Protein AF-A0A843EFY7-F1 (afdb_monomer)

Sequence (222 aa):
MKLPSILALIAILFLSLSAVSASENIDLVTNATDSAIDDTIAIPDSSNDLSSSFDDSNQEITDNDLITDSDSDDEIASSKESDKIGSTYEEPDILSAEPIIIDSSSYSQYFDSNGKIKSGTLKDGDTIKIKSISDKIFTIDKRLNIISDDGATLSNCLIRLVKGSSGSVLENLKIVNTNEKINNDYLSGISIIDSSENTIRNSIINVSVHKCFAIMMSNASY

Secondary structure (DSSP, 8-state):
----SHHHHHHHHTS---------------------------------------------------------------------------------PPPEEE-TTTHHHHB-TTSBBPTTT--TT-EEEEPSEES-EEEE-S--EEEEPTT--EET-EEEE-TT-TT-EEES-EEEE-SSEETTEE--SEEEES--S-EEES-EEEE-STT--SEEEES---

Solvent-accessible surface area (backbone atoms only — not comparable to full-atom values): 14153 Å² total; per-residue (Å²): 139,91,81,87,62,66,69,63,56,59,59,59,72,70,73,73,84,81,80,89,82,87,77,82,86,80,82,78,85,80,82,82,81,90,74,84,90,81,77,84,83,81,76,85,85,75,89,75,91,82,90,84,80,90,85,90,77,92,76,85,88,78,86,86,85,79,85,80,88,80,90,76,91,80,83,92,76,87,87,83,89,87,84,92,84,77,82,80,74,70,71,77,80,76,77,72,71,79,60,47,70,34,34,77,84,46,38,71,73,40,26,48,98,85,13,38,64,38,89,90,62,75,58,71,72,40,41,38,30,35,41,55,36,64,73,46,49,45,40,36,56,41,22,34,35,41,34,39,38,90,91,30,44,32,33,43,29,28,40,33,36,25,58,56,15,44,59,17,37,39,34,52,38,36,33,44,19,76,48,57,56,57,98,90,41,71,29,23,36,32,34,32,32,54,24,30,53,61,46,77,42,78,58,49,60,46,53,75,37,84,97,41,37,45,68,42,75,42,78,48,47,119

pLDDT: mean 73.78, std 25.48, range [32.53, 98.81]

Structure (mmCIF, N/CA/C/O backbone):
data_AF-A0A843EFY7-F1
#
_entry.id   AF-A0A843EFY7-F1
#
loop_
_atom_site.group_PDB
_atom_site.id
_atom_site.type_symbol
_atom_site.label_atom_id
_atom_site.label_alt_id
_atom_site.label_comp_id
_atom_site.label_asym_id
_atom_site.label_entity_id
_atom_site.label_seq_id
_atom_site.pdbx_PDB_ins_code
_atom_site.Cartn_x
_atom_site.Cartn_y
_atom_site.Cartn_z
_atom_site.occupancy
_atom_site.B_iso_or_equiv
_atom_site.auth_seq_id
_atom_site.auth_comp_id
_atom_site.auth_asym_id
_atom_site.auth_atom_id
_atom_site.pdbx_PDB_model_num
ATOM 1 N N . MET A 1 1 ? 53.788 -18.083 26.989 1.00 48.78 1 MET A N 1
ATOM 2 C CA . MET A 1 1 ? 53.399 -17.380 25.749 1.00 48.78 1 MET A CA 1
ATOM 3 C C . MET A 1 1 ? 52.521 -18.336 24.946 1.00 48.78 1 MET A C 1
ATOM 5 O O . MET A 1 1 ? 53.035 -19.312 24.423 1.00 48.78 1 MET A O 1
ATOM 9 N N . LYS A 1 2 ? 51.190 -18.177 25.001 1.00 50.22 2 LYS A N 1
ATOM 10 C CA . LYS A 1 2 ? 50.218 -19.078 24.357 1.00 50.22 2 LYS A CA 1
ATOM 11 C C . LYS A 1 2 ? 49.654 -18.387 23.117 1.00 50.22 2 LYS A C 1
ATOM 13 O O . LYS A 1 2 ? 48.840 -17.484 23.254 1.00 50.22 2 LYS A O 1
ATOM 18 N N . LEU A 1 3 ? 50.081 -18.820 21.938 1.00 52.88 3 LEU A N 1
ATOM 19 C CA . LEU A 1 3 ? 49.375 -18.580 20.681 1.00 52.88 3 LEU A CA 1
ATOM 20 C C . LEU A 1 3 ? 49.616 -19.811 19.795 1.00 52.88 3 LEU A C 1
ATOM 22 O O . LEU A 1 3 ? 50.720 -19.988 19.288 1.00 52.88 3 LEU A O 1
ATOM 26 N N . PRO A 1 4 ? 48.642 -20.735 19.743 1.00 54.78 4 PRO A N 1
ATOM 27 C CA . PRO A 1 4 ? 47.994 -20.983 18.458 1.00 54.78 4 PRO A CA 1
ATOM 28 C C . PRO A 1 4 ? 46.524 -21.387 18.665 1.00 54.78 4 PRO A C 1
ATOM 30 O O . PRO A 1 4 ? 46.213 -22.552 18.876 1.00 54.78 4 PRO A O 1
ATOM 33 N N . SER A 1 5 ? 45.604 -20.424 18.636 1.00 62.25 5 SER A N 1
ATOM 34 C CA . SER A 1 5 ? 44.154 -20.715 18.627 1.00 62.25 5 SER A CA 1
ATOM 35 C C . SER A 1 5 ? 43.457 -20.086 17.415 1.00 62.25 5 SER A C 1
ATOM 37 O O . SER A 1 5 ? 42.533 -20.653 16.846 1.00 62.25 5 SER A O 1
ATOM 39 N N . ILE A 1 6 ? 43.983 -18.962 16.918 1.00 59.91 6 ILE A N 1
ATOM 40 C CA . ILE A 1 6 ? 43.388 -18.231 15.791 1.00 59.91 6 ILE A CA 1
ATOM 41 C C . ILE A 1 6 ? 43.659 -18.921 14.441 1.00 59.91 6 ILE A C 1
ATOM 43 O O . ILE A 1 6 ? 42.775 -18.958 13.592 1.00 59.91 6 ILE A O 1
ATOM 47 N N . LEU A 1 7 ? 44.831 -19.544 14.251 1.00 56.81 7 LEU A N 1
ATOM 48 C CA . LEU A 1 7 ? 45.148 -20.241 12.993 1.00 56.81 7 LEU A CA 1
ATOM 49 C C . LEU A 1 7 ? 44.306 -21.514 12.786 1.00 56.81 7 LEU A C 1
ATOM 51 O O . LEU A 1 7 ? 43.941 -21.832 11.658 1.00 56.81 7 LEU A O 1
ATOM 55 N N . ALA A 1 8 ? 43.957 -22.213 13.871 1.00 60.31 8 ALA A N 1
ATOM 56 C CA . ALA A 1 8 ? 43.111 -23.406 13.815 1.00 60.31 8 ALA A CA 1
ATOM 57 C C . ALA A 1 8 ? 41.651 -23.064 13.466 1.00 60.31 8 ALA A C 1
ATOM 59 O O . ALA A 1 8 ? 40.989 -23.832 12.773 1.00 60.31 8 ALA A O 1
ATOM 60 N N . LEU A 1 9 ? 41.166 -21.888 13.884 1.00 56.41 9 LEU A N 1
ATOM 61 C CA . LEU A 1 9 ? 39.806 -21.436 13.586 1.00 56.41 9 LEU A CA 1
ATOM 62 C C . LEU A 1 9 ? 39.637 -21.034 12.109 1.00 56.41 9 LEU A C 1
ATOM 64 O O . LEU A 1 9 ? 38.598 -21.304 11.514 1.00 56.41 9 LEU A O 1
ATOM 68 N N . ILE A 1 10 ? 40.675 -20.456 11.493 1.00 61.16 10 ILE A N 1
ATOM 69 C CA . ILE A 1 10 ? 40.660 -20.084 10.067 1.00 61.16 10 ILE A CA 1
ATOM 70 C C . ILE A 1 10 ? 40.719 -21.329 9.166 1.00 61.16 10 ILE A C 1
ATOM 72 O O . ILE A 1 10 ? 40.064 -21.358 8.128 1.00 61.16 10 ILE A O 1
ATOM 76 N N . ALA A 1 11 ? 41.421 -22.391 9.575 1.00 58.22 11 ALA A N 1
ATOM 77 C CA . ALA A 1 11 ? 41.492 -23.636 8.805 1.00 58.22 11 ALA A CA 1
ATOM 78 C C . ALA A 1 11 ? 40.153 -24.404 8.745 1.00 58.22 11 ALA A C 1
ATOM 80 O O . ALA A 1 11 ? 39.881 -25.082 7.758 1.00 58.22 11 ALA A O 1
ATOM 81 N N . ILE A 1 12 ? 39.290 -24.272 9.762 1.00 60.47 12 ILE A N 1
ATOM 82 C CA . ILE A 1 12 ? 37.969 -24.928 9.797 1.00 60.47 12 ILE A CA 1
ATOM 83 C C . ILE A 1 12 ? 36.952 -24.202 8.898 1.00 60.47 12 ILE A C 1
ATOM 85 O O . ILE A 1 12 ? 36.059 -24.843 8.348 1.00 60.47 12 ILE A O 1
ATOM 89 N N . LEU A 1 13 ? 37.111 -22.891 8.676 1.00 54.06 13 LEU A N 1
ATOM 90 C CA . LEU A 1 13 ? 36.183 -22.109 7.849 1.00 54.06 13 LEU A CA 1
ATOM 91 C C . LEU A 1 13 ? 36.262 -22.447 6.345 1.00 54.06 13 LEU A C 1
ATOM 93 O O . LEU A 1 13 ? 35.311 -22.185 5.617 1.00 54.06 13 LEU A O 1
ATOM 97 N N . PHE A 1 14 ? 37.367 -23.044 5.880 1.00 55.03 14 PHE A N 1
ATOM 98 C CA . PHE A 1 14 ? 37.567 -23.413 4.469 1.00 55.03 14 PHE A CA 1
ATOM 99 C C . PHE A 1 14 ? 37.219 -24.874 4.134 1.00 55.03 14 PHE A C 1
ATOM 101 O O . PHE A 1 14 ? 37.263 -25.250 2.966 1.00 55.03 14 PHE A O 1
ATOM 108 N N . LEU A 1 15 ? 36.845 -25.700 5.119 1.00 56.69 15 LEU A N 1
ATOM 109 C CA . LEU A 1 15 ? 36.528 -27.123 4.909 1.00 56.69 15 LEU A CA 1
ATOM 110 C C . LEU A 1 15 ? 35.024 -27.416 4.730 1.00 56.69 15 LEU A C 1
ATOM 112 O O . LEU A 1 15 ? 34.659 -28.575 4.555 1.00 56.69 15 LEU A O 1
ATOM 116 N N . SER A 1 16 ? 34.146 -26.405 4.744 1.00 54.03 16 SER A N 1
ATOM 117 C CA . SER A 1 16 ? 32.686 -26.587 4.619 1.00 54.03 16 SER A CA 1
ATOM 118 C C . SER A 1 16 ? 32.085 -26.216 3.256 1.00 54.03 16 SER A C 1
ATOM 120 O O . SER A 1 16 ? 30.866 -26.271 3.101 1.00 54.03 16 SER A O 1
ATOM 122 N N . LEU A 1 17 ? 32.889 -25.890 2.238 1.00 59.47 17 LEU A N 1
ATOM 123 C CA . LEU A 1 17 ? 32.377 -25.708 0.874 1.00 59.47 17 LEU A CA 1
ATOM 124 C C . LEU A 1 17 ? 32.568 -26.981 0.047 1.00 59.47 17 LEU A C 1
ATOM 126 O O . LEU A 1 17 ? 33.558 -27.122 -0.665 1.00 59.47 17 LEU A O 1
ATOM 130 N N . SER A 1 18 ? 31.606 -27.904 0.120 1.00 50.78 18 SER A N 1
ATOM 131 C CA . SER A 1 18 ? 31.373 -28.926 -0.915 1.00 50.78 18 SER A CA 1
ATOM 132 C C . SER A 1 18 ? 29.967 -29.531 -0.806 1.00 50.78 18 SER A C 1
ATOM 134 O O . SER A 1 18 ? 29.737 -30.397 0.031 1.00 50.78 18 SER A O 1
ATOM 136 N N . ALA A 1 19 ? 29.055 -29.093 -1.679 1.00 52.03 19 ALA A N 1
ATOM 137 C CA . ALA A 1 19 ? 27.995 -29.889 -2.325 1.00 52.03 19 ALA A CA 1
ATOM 138 C C . ALA A 1 19 ? 27.294 -28.960 -3.341 1.00 52.03 19 ALA A C 1
ATOM 140 O O . ALA A 1 19 ? 26.640 -27.999 -2.956 1.00 52.03 19 ALA A O 1
ATOM 141 N N . VAL A 1 20 ? 27.674 -29.001 -4.622 1.00 51.34 20 VAL A N 1
ATOM 142 C CA . VAL A 1 20 ? 27.029 -29.798 -5.687 1.00 51.34 20 VAL A CA 1
ATOM 143 C C . VAL A 1 20 ? 25.531 -29.500 -5.811 1.00 51.34 20 VAL A C 1
ATOM 145 O O . VAL A 1 20 ? 24.716 -30.053 -5.080 1.00 51.34 20 VAL A O 1
ATOM 148 N N . SER A 1 21 ? 25.173 -28.714 -6.825 1.00 58.38 21 SER A N 1
ATOM 149 C CA . SER A 1 21 ? 23.944 -28.939 -7.584 1.00 58.38 21 SER A CA 1
ATOM 150 C C . SER A 1 21 ? 24.325 -29.182 -9.045 1.00 58.38 21 SER A C 1
ATOM 152 O O . SER A 1 21 ? 24.669 -28.272 -9.794 1.00 58.38 21 SER A O 1
ATOM 154 N N . ALA A 1 22 ? 24.310 -30.454 -9.441 1.00 46.94 22 ALA A N 1
ATOM 155 C CA . ALA A 1 22 ? 24.098 -30.812 -10.831 1.00 46.94 22 ALA A CA 1
ATOM 156 C C . ALA A 1 22 ? 22.588 -30.703 -11.076 1.00 46.94 22 ALA A C 1
ATOM 158 O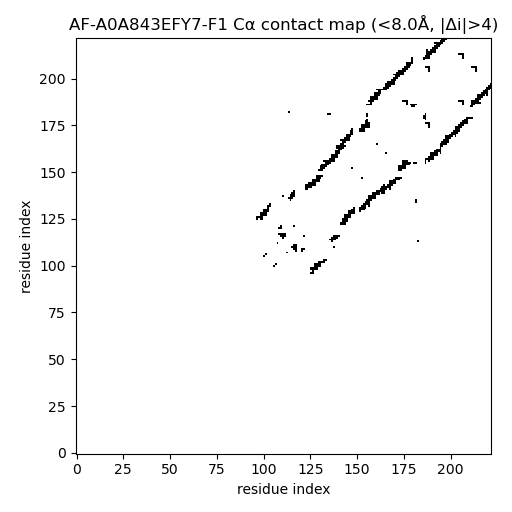 O . ALA A 1 22 ? 21.806 -31.357 -10.390 1.00 46.94 22 ALA A O 1
ATOM 159 N N . SER A 1 23 ? 22.179 -29.858 -12.015 1.00 53.66 23 SER A N 1
ATOM 160 C CA . SER A 1 23 ? 20.871 -29.965 -12.656 1.00 53.66 23 SER A CA 1
ATOM 161 C C . SER A 1 23 ? 21.154 -30.198 -14.126 1.00 53.66 23 SER A C 1
ATOM 163 O O . SER A 1 23 ? 21.743 -29.349 -14.792 1.00 53.66 23 SER A O 1
ATOM 165 N N . GLU A 1 24 ? 20.818 -31.400 -14.570 1.00 51.72 24 GLU A N 1
ATOM 166 C CA . GLU A 1 24 ? 21.094 -31.943 -15.889 1.00 51.72 24 GLU A CA 1
ATOM 167 C C . GLU A 1 24 ? 20.460 -31.090 -16.995 1.00 51.72 24 GLU A C 1
ATOM 169 O O . GLU A 1 24 ? 19.342 -30.587 -16.872 1.00 51.72 24 GLU A O 1
ATOM 174 N N . ASN A 1 25 ? 21.209 -30.933 -18.085 1.00 51.50 25 ASN A N 1
ATOM 175 C CA . ASN A 1 25 ? 20.743 -30.362 -19.337 1.00 51.50 25 ASN A CA 1
ATOM 176 C C . ASN A 1 25 ? 19.812 -31.385 -20.006 1.00 51.50 25 ASN A C 1
ATOM 178 O O . ASN A 1 25 ? 20.288 -32.366 -20.576 1.00 51.50 25 ASN A O 1
ATOM 182 N N . ILE A 1 26 ? 18.496 -31.198 -19.901 1.00 53.38 26 ILE A N 1
ATOM 183 C CA . ILE A 1 26 ? 17.532 -32.006 -20.654 1.00 53.38 26 ILE A CA 1
ATOM 184 C C . ILE A 1 26 ? 17.370 -31.359 -22.031 1.00 53.38 26 ILE A C 1
ATOM 186 O O . ILE A 1 26 ? 16.499 -30.518 -22.247 1.00 53.38 26 ILE A O 1
ATOM 190 N N . ASP A 1 27 ? 18.219 -31.777 -22.969 1.00 50.50 27 ASP A N 1
ATOM 191 C CA . ASP A 1 27 ? 17.928 -31.684 -24.398 1.00 50.50 27 ASP A CA 1
ATOM 192 C C . ASP A 1 27 ? 16.794 -32.669 -24.715 1.00 50.50 27 ASP A C 1
ATOM 194 O O . ASP A 1 27 ? 17.025 -33.834 -25.045 1.00 50.50 27 ASP A O 1
ATOM 198 N N . LEU A 1 28 ? 15.541 -32.220 -24.596 1.00 47.44 28 LEU A N 1
ATOM 199 C CA . LEU A 1 28 ? 14.407 -32.978 -25.115 1.00 47.44 28 LEU A CA 1
ATOM 200 C C . LEU A 1 28 ? 14.215 -32.650 -26.597 1.00 47.44 28 LEU A C 1
ATOM 202 O O . LEU A 1 28 ? 13.402 -31.812 -26.984 1.00 47.44 28 LEU A O 1
ATOM 206 N N . VAL A 1 29 ? 14.963 -33.368 -27.432 1.00 47.69 29 VAL A N 1
ATOM 207 C CA . VAL A 1 29 ? 14.625 -33.566 -28.842 1.00 47.69 29 VAL A CA 1
ATOM 208 C C . VAL A 1 29 ? 13.279 -34.292 -28.899 1.00 47.69 29 VAL A C 1
ATOM 210 O O . VAL A 1 29 ? 13.191 -35.479 -28.594 1.00 47.69 29 VAL A O 1
ATOM 213 N N . THR A 1 30 ? 12.224 -33.594 -29.313 1.00 42.44 30 THR A N 1
ATOM 214 C CA . THR A 1 30 ? 10.990 -34.221 -29.804 1.00 42.44 30 THR A CA 1
ATOM 215 C C . THR A 1 30 ? 10.799 -33.811 -31.255 1.00 42.44 30 THR A C 1
ATOM 217 O O . THR A 1 30 ? 10.273 -32.750 -31.572 1.00 42.44 30 THR A O 1
ATOM 220 N N . ASN A 1 31 ? 11.295 -34.663 -32.151 1.00 41.50 31 ASN A N 1
ATOM 221 C CA . ASN A 1 31 ? 10.947 -34.611 -33.561 1.00 41.50 31 ASN A CA 1
ATOM 222 C C . ASN A 1 31 ? 9.643 -35.384 -33.792 1.00 41.50 31 ASN A C 1
ATOM 224 O O . ASN A 1 31 ? 9.538 -36.544 -33.404 1.00 41.50 31 ASN A O 1
ATOM 228 N N . ALA A 1 32 ? 8.753 -34.720 -34.532 1.00 39.78 32 ALA A N 1
ATOM 229 C CA . ALA A 1 32 ? 7.659 -35.241 -35.348 1.00 39.78 32 ALA A CA 1
ATOM 230 C C . ALA A 1 32 ? 6.431 -35.836 -34.632 1.00 39.78 32 ALA A C 1
ATOM 232 O O . ALA A 1 32 ? 6.448 -36.976 -34.189 1.00 39.78 32 ALA A O 1
ATOM 233 N N . THR A 1 33 ? 5.309 -35.113 -34.717 1.00 43.19 33 THR A N 1
ATOM 234 C CA . THR A 1 33 ? 4.258 -35.463 -35.691 1.00 43.19 33 THR A CA 1
ATOM 235 C C . THR A 1 33 ? 3.545 -34.202 -36.169 1.00 43.19 33 THR A C 1
ATOM 237 O O . THR A 1 33 ? 2.897 -33.497 -35.401 1.00 43.19 33 THR A O 1
ATOM 240 N N . ASP A 1 34 ? 3.728 -33.960 -37.460 1.00 41.38 34 ASP A N 1
ATOM 241 C CA . ASP A 1 34 ? 2.903 -33.186 -38.375 1.00 41.38 34 ASP A CA 1
ATOM 242 C C . ASP A 1 34 ? 1.401 -33.408 -38.120 1.00 41.38 34 ASP A C 1
ATOM 244 O O . ASP A 1 34 ? 0.919 -34.540 -38.159 1.00 41.38 34 ASP A O 1
ATOM 248 N N . SER A 1 35 ? 0.670 -32.331 -37.839 1.00 45.44 35 SER A N 1
ATOM 249 C CA . SER A 1 35 ? -0.784 -32.316 -37.964 1.00 45.44 35 SER A CA 1
ATOM 250 C C . SER A 1 35 ? -1.141 -31.073 -38.758 1.00 45.44 35 SER A C 1
ATOM 252 O O . SER A 1 35 ? -1.179 -29.960 -38.230 1.00 45.44 35 SER A O 1
ATOM 254 N N . ALA A 1 36 ? -1.344 -31.299 -40.051 1.00 41.72 36 ALA A N 1
ATOM 255 C CA . ALA A 1 36 ? -1.904 -30.358 -40.995 1.00 41.72 36 ALA A CA 1
ATOM 256 C C . ALA A 1 36 ? -3.123 -29.642 -40.392 1.00 41.72 36 ALA A C 1
ATOM 258 O O . ALA A 1 36 ? -4.087 -30.278 -39.967 1.00 41.72 36 ALA A O 1
ATOM 259 N N . ILE A 1 37 ? -3.067 -28.311 -40.365 1.00 46.75 37 ILE A N 1
ATOM 260 C CA . ILE A 1 37 ? -4.256 -27.469 -40.265 1.00 46.75 37 ILE A CA 1
ATOM 261 C C . ILE A 1 37 ? -4.707 -27.261 -41.709 1.00 46.75 37 ILE A C 1
ATOM 263 O O . ILE A 1 37 ? -4.242 -26.350 -42.390 1.00 46.75 37 ILE A O 1
ATOM 267 N N . ASP A 1 38 ? -5.552 -28.171 -42.178 1.00 45.94 38 ASP A N 1
ATOM 268 C CA . ASP A 1 38 ? -6.399 -27.970 -43.345 1.00 45.94 38 ASP A CA 1
ATOM 269 C C . ASP A 1 38 ? -7.834 -27.891 -42.833 1.00 45.94 38 ASP A C 1
ATOM 271 O O . ASP A 1 38 ? -8.405 -28.889 -42.410 1.00 45.94 38 ASP A O 1
ATOM 275 N N . ASP A 1 39 ? -8.356 -26.672 -42.776 1.00 43.44 39 ASP A N 1
ATOM 276 C CA . ASP A 1 39 ? -9.764 -26.429 -43.052 1.00 43.44 39 ASP A CA 1
ATOM 277 C C . ASP A 1 39 ? -9.893 -24.975 -43.500 1.00 43.44 39 ASP A C 1
ATOM 279 O O . ASP A 1 39 ? -9.911 -24.007 -42.734 1.00 43.44 39 ASP A O 1
ATOM 283 N N . THR A 1 40 ? -9.904 -24.843 -44.819 1.00 42.25 40 THR A N 1
ATOM 284 C CA . THR A 1 40 ? -10.294 -23.661 -45.570 1.00 42.25 40 THR A CA 1
ATOM 285 C C . THR A 1 40 ? -11.576 -23.044 -45.006 1.00 42.25 40 THR A C 1
ATOM 287 O O . THR A 1 40 ? -12.656 -23.630 -45.093 1.00 42.25 40 THR A O 1
ATOM 290 N N . ILE A 1 41 ? -11.477 -21.820 -44.483 1.00 46.47 41 ILE A N 1
ATOM 291 C CA . ILE A 1 41 ? -12.635 -20.967 -44.198 1.00 46.47 41 ILE A CA 1
ATOM 292 C C . ILE A 1 41 ? -13.249 -20.576 -45.547 1.00 46.47 41 ILE A C 1
ATOM 294 O O . ILE A 1 41 ? -12.761 -19.679 -46.235 1.00 46.47 41 ILE A O 1
ATOM 298 N N . ALA A 1 42 ? -14.309 -21.273 -45.945 1.00 43.78 42 ALA A N 1
ATOM 299 C CA . ALA A 1 42 ? -15.134 -20.880 -47.076 1.00 43.78 42 ALA A CA 1
ATOM 300 C C . ALA A 1 42 ? -15.937 -19.624 -46.697 1.00 43.78 42 ALA A C 1
ATOM 302 O O . ALA A 1 42 ? -16.869 -19.692 -45.898 1.00 43.78 42 ALA A O 1
ATOM 303 N N . ILE A 1 43 ? -15.570 -18.474 -47.265 1.00 53.09 43 ILE A N 1
ATOM 304 C CA . ILE A 1 43 ? -16.399 -17.263 -47.265 1.00 53.09 43 ILE A CA 1
ATOM 305 C C . ILE A 1 43 ? -17.280 -17.332 -48.520 1.00 53.09 43 ILE A C 1
ATOM 307 O O . ILE A 1 43 ? -16.736 -17.230 -49.621 1.00 53.09 43 ILE A O 1
ATOM 311 N N . PRO A 1 44 ? -18.608 -17.522 -48.420 1.00 55.47 44 PRO A N 1
ATOM 312 C CA . PRO A 1 44 ? -19.469 -17.369 -49.581 1.00 55.47 44 PRO A CA 1
ATOM 313 C C . PRO A 1 44 ? -19.654 -15.879 -49.887 1.00 55.47 44 PRO A C 1
ATOM 315 O O . PRO A 1 44 ? -20.251 -15.131 -49.114 1.00 55.47 44 PRO A O 1
ATOM 318 N N . ASP A 1 45 ? -19.118 -15.472 -51.034 1.00 43.09 45 ASP A N 1
ATOM 319 C CA . ASP A 1 45 ? -19.428 -14.222 -51.718 1.00 43.09 45 ASP A CA 1
ATOM 320 C C . ASP A 1 45 ? -20.857 -14.310 -52.282 1.00 43.09 45 ASP A C 1
ATOM 322 O O . ASP A 1 45 ? -21.159 -15.164 -53.119 1.00 43.09 45 ASP A O 1
ATOM 326 N N . SER A 1 46 ? -21.757 -13.455 -51.799 1.00 46.28 46 SER A N 1
ATOM 327 C CA . SER A 1 46 ? -23.011 -13.167 -52.494 1.00 46.28 46 SER A CA 1
ATOM 328 C C . SER A 1 46 ? -23.282 -11.671 -52.446 1.00 46.28 46 SER A C 1
ATOM 330 O O . SER A 1 46 ? -24.023 -11.160 -51.604 1.00 46.28 46 SER A O 1
ATOM 332 N N . SER A 1 47 ? -22.666 -10.971 -53.389 1.00 48.59 47 SER A N 1
ATOM 333 C CA . SER A 1 47 ? -23.209 -9.735 -53.931 1.00 48.59 47 SER A CA 1
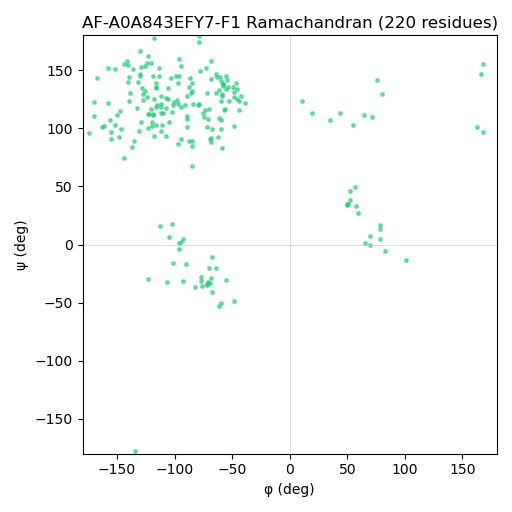ATOM 334 C C . SER A 1 47 ? -24.581 -10.009 -54.561 1.00 48.59 47 SER A C 1
ATOM 336 O O . SER A 1 47 ? -24.725 -10.855 -55.440 1.00 48.59 47 SER A O 1
ATOM 338 N N . ASN A 1 48 ? -25.600 -9.287 -54.098 1.00 46.25 48 ASN A N 1
ATOM 339 C CA . ASN A 1 48 ? -26.757 -8.937 -54.912 1.00 46.25 48 ASN A CA 1
ATOM 340 C C . ASN A 1 48 ? -27.342 -7.621 -54.393 1.00 46.25 48 ASN A C 1
ATOM 342 O O . ASN A 1 48 ? -28.013 -7.571 -53.362 1.00 46.25 48 ASN A O 1
ATOM 346 N N . ASP A 1 49 ? -27.041 -6.562 -55.141 1.00 43.50 49 ASP A N 1
ATOM 347 C CA . ASP A 1 49 ? -27.815 -5.331 -55.212 1.00 43.50 49 ASP A CA 1
ATOM 348 C C . ASP A 1 49 ? -29.309 -5.638 -55.383 1.00 43.50 49 ASP A C 1
ATOM 350 O O . ASP A 1 49 ? -29.677 -6.459 -56.223 1.00 43.50 49 ASP A O 1
ATOM 354 N N . LEU A 1 50 ? -30.173 -4.894 -54.690 1.00 40.56 50 LEU A N 1
ATOM 355 C CA . LEU A 1 50 ? -31.247 -4.183 -55.385 1.00 40.56 50 LEU A CA 1
ATOM 356 C C . LEU A 1 50 ? -31.766 -3.013 -54.544 1.00 40.56 50 LEU A C 1
ATOM 358 O O . LEU A 1 50 ? -32.244 -3.157 -53.421 1.00 40.56 50 LEU A O 1
ATOM 362 N N . SER A 1 51 ? -31.657 -1.845 -55.156 1.00 39.25 51 SER A N 1
ATOM 363 C CA . SER A 1 51 ? -32.132 -0.546 -54.722 1.00 39.25 51 SER A CA 1
ATOM 364 C C . SER A 1 51 ? -33.633 -0.357 -54.946 1.00 39.25 51 SER A C 1
ATOM 366 O O . SER A 1 51 ? -34.224 -0.868 -55.896 1.00 39.25 51 SER A O 1
ATOM 368 N N . SER A 1 52 ? -34.239 0.434 -54.065 1.00 38.53 52 SER A N 1
ATOM 369 C CA . SER A 1 52 ? -35.265 1.470 -54.302 1.00 38.53 52 SER A CA 1
ATOM 370 C C . SER 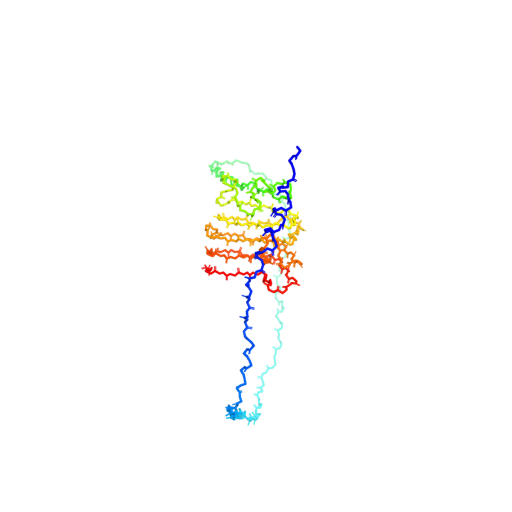A 1 52 ? -35.864 1.820 -52.934 1.00 38.53 52 SER A C 1
ATOM 372 O O . SER A 1 52 ? -35.994 0.942 -52.094 1.00 38.53 52 SER A O 1
ATOM 374 N N . SER A 1 53 ? -36.305 3.018 -52.580 1.00 39.09 53 SER A N 1
ATOM 375 C CA . SER A 1 53 ? -36.286 4.396 -53.081 1.00 39.09 53 SER A CA 1
ATOM 376 C C . SER A 1 53 ? -37.320 5.111 -52.182 1.00 39.09 53 SER A C 1
ATOM 378 O O . SER A 1 53 ? -38.255 4.447 -51.734 1.00 39.09 53 SER A O 1
ATOM 380 N N . PHE A 1 54 ? -37.206 6.435 -52.019 1.00 36.09 54 PHE A N 1
ATOM 381 C CA . PHE A 1 54 ? -38.175 7.358 -51.384 1.00 36.09 54 PHE A CA 1
ATOM 382 C C . PHE A 1 54 ? -38.140 7.373 -49.833 1.00 36.09 54 PHE A C 1
ATOM 384 O O . PHE A 1 54 ? -38.186 6.327 -49.205 1.00 36.09 54 PHE A O 1
ATOM 391 N N . ASP A 1 55 ? -38.058 8.500 -49.123 1.00 40.28 55 ASP A N 1
ATOM 392 C CA . ASP A 1 55 ? -38.239 9.899 -49.514 1.00 40.28 55 ASP A CA 1
ATOM 393 C C . ASP A 1 55 ? -37.524 10.843 -48.525 1.00 40.28 55 ASP A C 1
ATOM 395 O O . ASP A 1 55 ? -37.338 10.521 -47.350 1.00 40.28 55 ASP A O 1
ATOM 399 N N . ASP A 1 56 ? -37.119 11.993 -49.049 1.00 41.56 56 ASP A N 1
ATOM 400 C CA . ASP A 1 56 ? -36.400 13.092 -48.410 1.00 41.56 56 ASP A CA 1
ATOM 401 C C . ASP A 1 56 ? -37.400 14.083 -47.797 1.00 41.56 56 ASP A C 1
ATOM 403 O O . ASP A 1 56 ? -38.281 14.574 -48.499 1.00 41.56 56 ASP A O 1
ATOM 407 N N . SER A 1 57 ? -37.252 14.422 -46.513 1.00 37.09 57 SER A N 1
ATOM 408 C CA . SER A 1 57 ? -37.668 15.743 -46.029 1.00 37.09 57 SER A CA 1
ATOM 409 C C . SER A 1 57 ? -37.045 16.080 -44.674 1.00 37.09 57 SER A C 1
ATOM 411 O O . SER A 1 57 ? -37.531 15.677 -43.614 1.00 37.09 57 SER A O 1
ATOM 413 N N . ASN A 1 58 ? -36.003 16.908 -44.728 1.00 41.88 58 ASN A N 1
ATOM 414 C CA . ASN A 1 58 ? -35.765 17.971 -43.752 1.00 41.88 58 ASN A CA 1
ATOM 415 C C . ASN A 1 58 ? -37.066 18.748 -43.484 1.00 41.88 58 ASN A C 1
ATOM 417 O O . ASN A 1 58 ? -37.602 19.322 -44.429 1.00 41.88 58 ASN A O 1
ATOM 421 N N . GLN A 1 59 ? -37.499 18.878 -42.226 1.00 40.47 59 GLN A N 1
ATOM 422 C CA . GLN A 1 59 ? -38.147 20.108 -41.754 1.00 40.47 59 GLN A CA 1
ATOM 423 C C . GLN A 1 59 ? -37.905 20.344 -40.258 1.00 40.47 59 GLN A C 1
ATOM 425 O O . GLN A 1 59 ? -38.382 19.633 -39.377 1.00 40.47 59 GLN A O 1
ATOM 430 N N . GLU A 1 60 ? -37.123 21.392 -40.040 1.00 34.47 60 GLU A N 1
ATOM 431 C CA . GLU A 1 60 ? -37.080 22.303 -38.905 1.00 34.47 60 GLU A CA 1
ATOM 432 C C . GLU A 1 60 ? -38.501 22.749 -38.505 1.00 34.47 60 GLU A C 1
ATOM 434 O O . GLU A 1 60 ? -39.299 23.113 -39.367 1.00 34.47 60 GLU A O 1
ATOM 439 N N . ILE A 1 61 ? -38.826 22.721 -37.209 1.00 38.53 61 ILE A N 1
ATOM 440 C CA . ILE A 1 61 ? -40.030 23.375 -36.680 1.00 38.53 61 ILE A CA 1
ATOM 441 C C . ILE A 1 61 ? -39.565 24.549 -35.825 1.00 38.53 61 ILE A C 1
ATOM 443 O O . ILE A 1 61 ? -39.187 24.383 -34.665 1.00 38.53 61 ILE A O 1
ATOM 447 N N . THR A 1 62 ? -39.591 25.725 -36.441 1.00 32.53 62 THR A N 1
ATOM 448 C CA . THR A 1 62 ? -39.559 27.040 -35.805 1.00 32.53 62 THR A CA 1
ATOM 449 C C . THR A 1 62 ? -40.961 27.653 -35.810 1.00 32.53 62 THR A C 1
ATOM 451 O O . THR A 1 62 ? -41.725 27.501 -36.760 1.00 32.53 62 THR A O 1
ATOM 454 N N . ASP A 1 63 ? -41.232 28.349 -34.708 1.00 34.03 63 ASP A N 1
ATOM 455 C CA . ASP A 1 63 ? -42.178 29.441 -34.485 1.00 34.03 63 ASP A CA 1
ATOM 456 C C . ASP A 1 63 ? -43.689 29.197 -34.619 1.00 34.03 63 ASP A C 1
ATOM 458 O O . ASP A 1 63 ? -44.272 29.127 -35.696 1.00 34.03 63 ASP A O 1
ATOM 462 N N . ASN A 1 64 ? -44.353 29.271 -33.462 1.00 42.00 64 ASN A N 1
ATOM 463 C CA . ASN A 1 64 ? -45.570 30.064 -33.352 1.00 42.00 64 ASN A CA 1
ATOM 464 C C . ASN A 1 64 ? -45.510 30.875 -32.053 1.00 42.00 64 ASN A C 1
ATOM 466 O O . ASN A 1 64 ? -45.923 30.434 -30.980 1.00 42.00 64 ASN A O 1
ATOM 470 N N . ASP A 1 65 ? -44.933 32.062 -32.191 1.00 39.84 65 ASP A N 1
ATOM 471 C CA . ASP A 1 65 ? -45.045 33.169 -31.260 1.00 39.84 65 ASP A CA 1
ATOM 472 C C . ASP A 1 65 ? -46.462 33.767 -31.356 1.00 39.84 65 ASP A C 1
ATOM 474 O O . ASP A 1 65 ? -46.960 34.061 -32.447 1.00 39.84 65 ASP A O 1
ATOM 478 N N . LEU A 1 66 ? -47.117 33.950 -30.211 1.00 42.12 66 LEU A N 1
ATOM 479 C CA . LEU A 1 66 ? -48.144 34.975 -30.048 1.00 42.12 66 LEU A CA 1
ATOM 480 C C . LEU A 1 66 ? -48.048 35.550 -28.629 1.00 42.12 66 LEU A C 1
ATOM 482 O O . LEU A 1 66 ? -48.829 35.221 -27.739 1.00 42.12 66 LEU A O 1
ATOM 486 N N . ILE A 1 67 ? -47.021 36.375 -28.435 1.00 42.94 67 ILE A N 1
ATOM 487 C CA . ILE A 1 67 ? -47.053 37.711 -27.819 1.00 42.94 67 ILE A CA 1
ATOM 488 C C . ILE A 1 67 ? -48.380 38.085 -27.130 1.00 42.94 67 ILE A C 1
ATOM 490 O O . ILE A 1 67 ? -49.420 38.227 -27.772 1.00 42.94 67 ILE A O 1
ATOM 494 N N . THR A 1 68 ? -48.303 38.429 -25.843 1.00 36.72 68 THR A N 1
ATOM 495 C CA . THR A 1 68 ? -48.728 39.761 -25.374 1.00 36.72 68 THR A CA 1
ATOM 496 C C . THR A 1 68 ? -48.030 40.115 -24.063 1.00 36.72 68 THR A C 1
ATOM 498 O O . THR A 1 68 ? -48.334 39.571 -23.005 1.00 36.72 68 THR A O 1
ATOM 501 N N . ASP A 1 69 ? -47.084 41.047 -24.187 1.00 39.06 69 ASP A N 1
ATOM 502 C CA . ASP A 1 69 ? -46.517 41.862 -23.116 1.00 39.06 69 ASP A CA 1
ATOM 503 C C . ASP A 1 69 ? -47.603 42.611 -22.345 1.00 39.06 69 ASP A C 1
ATOM 505 O O . ASP A 1 69 ? -48.556 43.142 -22.926 1.00 39.06 69 ASP A O 1
ATOM 509 N N . SER A 1 70 ? -47.388 42.755 -21.041 1.00 42.97 70 SER A N 1
ATOM 510 C CA . SER A 1 70 ? -47.807 43.921 -20.263 1.00 42.97 70 SER A CA 1
ATOM 511 C C . SER A 1 70 ? -46.903 44.019 -19.037 1.00 42.97 70 SER A C 1
ATOM 513 O O . SER A 1 70 ? -47.182 43.423 -17.998 1.00 42.97 70 SER A O 1
ATOM 515 N N . ASP A 1 71 ? -45.805 44.754 -19.194 1.00 43.09 71 ASP A N 1
ATOM 516 C CA . ASP A 1 71 ? -44.991 45.283 -18.103 1.00 43.09 71 ASP A CA 1
ATOM 517 C C . ASP A 1 71 ? -45.842 46.094 -17.116 1.00 43.09 71 ASP A C 1
ATOM 519 O O . ASP A 1 71 ? -46.607 46.971 -17.525 1.00 43.09 71 ASP A O 1
ATOM 523 N N . SER A 1 72 ? -45.617 45.876 -15.821 1.00 40.53 72 SER A N 1
ATOM 524 C CA . SER A 1 72 ? -45.454 46.964 -14.849 1.00 40.53 72 SER A CA 1
ATOM 525 C C . SER A 1 72 ? -44.973 46.396 -13.514 1.00 40.53 72 SER A C 1
ATOM 527 O O . SER A 1 72 ? -45.722 45.706 -12.818 1.00 40.53 72 SER A O 1
ATOM 529 N N . ASP A 1 73 ? -43.721 46.710 -13.184 1.00 43.91 73 ASP A N 1
ATOM 530 C CA . ASP A 1 73 ? -43.178 46.712 -11.829 1.00 43.91 73 ASP A CA 1
ATOM 531 C C . ASP A 1 73 ? -44.107 47.480 -10.876 1.00 43.91 73 ASP A C 1
ATOM 533 O O . ASP A 1 73 ? -44.541 48.574 -11.225 1.00 43.91 73 ASP A O 1
ATOM 537 N N . ASP A 1 74 ? -44.375 46.940 -9.681 1.00 38.03 74 ASP A N 1
ATOM 538 C C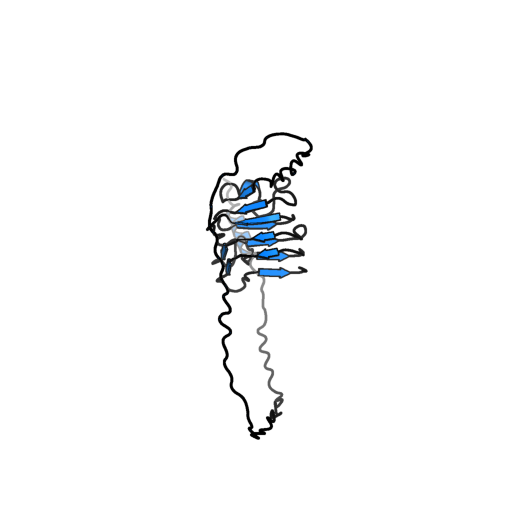A . ASP A 1 74 ? -44.456 47.742 -8.451 1.00 38.03 74 ASP A CA 1
ATOM 539 C C . ASP A 1 74 ? -44.529 46.862 -7.181 1.00 38.03 74 ASP A C 1
ATOM 541 O O . ASP A 1 74 ? -45.394 46.006 -7.007 1.00 38.03 74 ASP A O 1
ATOM 545 N N . GLU A 1 75 ? -43.551 47.107 -6.306 1.00 37.56 75 GLU A N 1
ATOM 546 C CA . GLU A 1 75 ? -43.503 46.934 -4.846 1.00 37.56 75 GLU A CA 1
ATOM 547 C C . GLU A 1 75 ? -44.232 45.754 -4.162 1.00 37.56 75 GLU A C 1
ATOM 549 O O . GLU A 1 75 ? -45.419 45.811 -3.844 1.00 37.56 75 GLU A O 1
ATOM 554 N N . ILE A 1 76 ? -43.461 44.763 -3.686 1.00 36.47 76 ILE A N 1
ATOM 555 C CA . ILE A 1 76 ? -43.873 43.945 -2.529 1.00 36.47 76 ILE A CA 1
ATOM 556 C C . ILE A 1 76 ? -43.262 44.543 -1.259 1.00 36.47 76 ILE A C 1
ATOM 558 O O . ILE A 1 76 ? -42.157 44.198 -0.837 1.00 36.47 76 ILE A O 1
ATOM 562 N N . ALA A 1 77 ? -44.020 45.440 -0.630 1.00 35.16 77 ALA A N 1
ATOM 563 C CA . ALA A 1 77 ? -43.785 45.896 0.730 1.00 35.16 77 ALA A CA 1
ATOM 564 C C . ALA A 1 77 ? -44.559 45.025 1.742 1.00 35.16 77 ALA A C 1
ATOM 566 O O . ALA A 1 77 ? -45.782 44.971 1.739 1.00 35.16 77 ALA A O 1
ATOM 567 N N . SER A 1 78 ? -43.799 44.393 2.643 1.00 36.31 78 SER A N 1
ATOM 568 C CA . SER A 1 78 ? -44.122 44.079 4.047 1.00 36.31 78 SER A CA 1
ATOM 569 C C . SER A 1 78 ? -45.514 43.523 4.406 1.00 36.31 78 SER A C 1
ATOM 571 O O . SER A 1 78 ? -46.473 44.268 4.593 1.00 36.31 78 SER A O 1
ATOM 573 N N . SER A 1 79 ? -45.535 42.265 4.855 1.00 36.16 79 SER A N 1
ATOM 574 C CA . SER A 1 79 ? -46.267 41.916 6.083 1.00 36.16 79 SER A CA 1
ATOM 575 C C . SER A 1 79 ? -45.461 40.924 6.934 1.00 36.16 79 SER A C 1
ATOM 577 O O . SER A 1 79 ? -44.892 39.957 6.433 1.00 36.16 79 SER A O 1
ATOM 579 N N . LYS A 1 80 ? -45.335 41.249 8.225 1.00 41.88 80 LYS A N 1
ATOM 580 C CA . LYS A 1 80 ? -44.710 40.448 9.284 1.00 41.88 80 LYS A CA 1
ATOM 581 C C . LYS A 1 80 ? -45.779 39.654 10.044 1.00 41.88 80 LYS A C 1
ATOM 583 O O . LYS A 1 80 ? -46.912 40.114 10.126 1.00 41.88 80 LYS A O 1
ATOM 588 N N . GLU A 1 81 ? -45.293 38.595 10.705 1.00 38.94 81 GLU A N 1
ATOM 589 C CA . GLU A 1 81 ? -45.910 37.771 11.772 1.00 38.94 81 GLU A CA 1
ATOM 590 C C . GLU A 1 81 ? -46.986 36.771 11.320 1.00 38.94 81 GLU A C 1
ATOM 592 O O . GLU A 1 81 ? -47.796 37.071 10.460 1.00 38.94 81 GLU A O 1
ATOM 597 N N . SER A 1 82 ? -47.099 35.550 11.850 1.00 39.88 82 SER A N 1
ATOM 598 C CA . SER A 1 82 ? -46.414 34.777 12.900 1.00 39.88 82 SER A CA 1
ATOM 599 C C . SER A 1 82 ? -46.898 33.324 12.734 1.00 39.88 82 SER A C 1
ATOM 601 O O . SER A 1 82 ? -48.062 33.139 12.395 1.00 39.88 82 SER A O 1
ATOM 603 N N . ASP A 1 83 ? -46.040 32.317 12.946 1.00 34.22 83 ASP A N 1
ATOM 604 C CA . ASP A 1 83 ? -46.315 31.154 13.823 1.00 34.22 83 ASP A CA 1
ATOM 605 C C . ASP A 1 83 ? -45.374 29.958 13.563 1.00 34.22 83 ASP A C 1
ATOM 607 O O . ASP A 1 83 ? -45.502 29.178 12.626 1.00 34.22 83 ASP A O 1
ATOM 611 N N . LYS A 1 84 ? -44.390 29.852 14.462 1.00 48.06 84 LYS A N 1
ATOM 612 C CA . LYS A 1 84 ? -43.915 28.654 15.176 1.00 48.06 84 LYS A CA 1
ATOM 613 C C . LYS A 1 84 ? -44.268 27.270 14.582 1.00 48.06 84 LYS A C 1
ATOM 615 O O . LYS A 1 84 ? -45.393 26.807 14.709 1.00 48.06 84 LYS A O 1
ATOM 620 N N . ILE A 1 85 ? -43.236 26.555 14.126 1.00 44.50 85 ILE A N 1
ATOM 621 C CA . ILE A 1 85 ? -42.739 25.230 14.581 1.00 44.50 85 ILE A CA 1
ATOM 622 C C . ILE A 1 85 ? -41.742 24.778 13.503 1.00 44.50 85 ILE A C 1
ATOM 624 O O . ILE A 1 85 ? -42.119 24.252 12.463 1.00 44.50 85 ILE A O 1
ATOM 628 N N . GLY A 1 86 ? -40.455 25.011 13.742 1.00 35.62 86 GLY A N 1
ATOM 629 C CA . GLY A 1 86 ? -39.379 24.383 12.984 1.00 35.62 86 GLY A CA 1
ATOM 630 C C . GLY A 1 86 ? -38.509 23.665 13.991 1.00 35.62 86 GLY A C 1
ATOM 631 O O . GLY A 1 86 ? -37.756 24.311 14.715 1.00 35.62 86 GLY A O 1
ATOM 632 N N . SER A 1 87 ? -38.679 22.351 14.118 1.00 39.19 87 SER A N 1
ATOM 633 C CA . SER A 1 87 ? -37.695 21.529 14.806 1.00 39.19 87 SER A CA 1
ATOM 634 C C . SER A 1 87 ? -36.366 21.738 14.096 1.00 39.19 87 SER A C 1
ATOM 636 O O . SER A 1 87 ? -36.233 21.396 12.921 1.00 39.19 87 SER A O 1
ATOM 638 N N . THR A 1 88 ? -35.397 22.312 14.800 1.00 37.62 88 THR A N 1
ATOM 639 C CA . THR A 1 88 ? -33.999 22.215 14.410 1.00 37.62 88 THR A CA 1
ATOM 640 C C . THR A 1 88 ? -33.652 20.732 14.459 1.00 37.62 88 THR A C 1
ATOM 642 O O . THR A 1 88 ? -33.343 20.184 15.515 1.00 37.62 88 THR A O 1
ATOM 645 N N . TYR A 1 89 ? -33.798 20.050 13.326 1.00 42.16 89 TYR A N 1
ATOM 646 C CA . TYR A 1 89 ? -33.008 18.865 13.069 1.00 42.16 89 TYR A CA 1
ATOM 647 C C . TYR A 1 89 ? -31.598 19.403 12.901 1.00 42.16 89 TYR A C 1
ATOM 649 O O . TYR A 1 89 ? -31.228 19.868 11.826 1.00 42.16 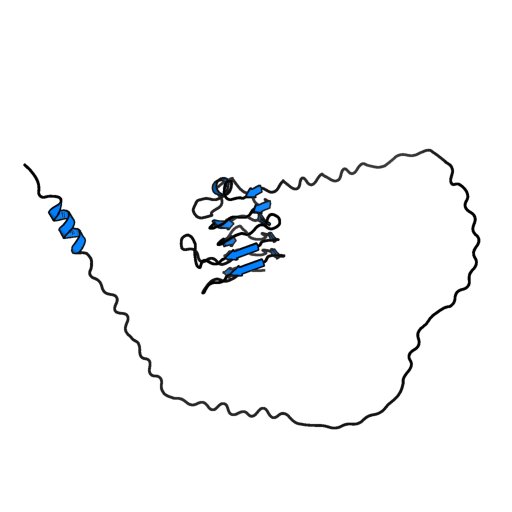89 TYR A O 1
ATOM 657 N N . GLU A 1 90 ? -30.850 19.451 14.000 1.00 44.09 90 GLU A N 1
ATOM 658 C CA . GLU A 1 90 ? -29.408 19.434 13.858 1.00 44.09 90 GLU A CA 1
ATOM 659 C C . GLU A 1 90 ? -29.120 18.116 13.152 1.00 44.09 90 GLU A C 1
ATOM 661 O O . GLU A 1 90 ? -29.342 17.035 13.710 1.00 44.09 90 GLU A O 1
ATOM 666 N N . GLU A 1 91 ? -28.763 18.207 11.867 1.00 50.41 91 GLU A N 1
ATOM 667 C CA . GLU A 1 91 ? -28.079 17.102 11.222 1.00 50.41 91 GLU A CA 1
ATOM 668 C C . GLU A 1 91 ? -26.953 16.712 12.176 1.00 50.41 91 GLU A C 1
ATOM 670 O O . GLU A 1 91 ? -26.227 17.599 12.638 1.00 50.41 91 GLU A O 1
ATOM 675 N N . PRO A 1 92 ? -26.841 15.431 12.563 1.00 45.75 92 PRO A N 1
ATOM 676 C CA . PRO A 1 92 ? -25.705 15.029 13.359 1.00 45.75 92 PRO A CA 1
ATOM 677 C C . PRO A 1 92 ? -24.481 15.420 12.544 1.00 45.75 92 PRO A C 1
ATOM 679 O O . PRO A 1 92 ? -24.321 14.914 11.433 1.00 45.75 92 PRO A O 1
ATOM 682 N N . ASP A 1 93 ? -23.665 16.332 13.075 1.00 42.00 93 ASP A N 1
ATOM 683 C CA . ASP A 1 93 ? -22.333 16.596 12.555 1.00 42.00 93 ASP A CA 1
ATOM 684 C C . ASP A 1 93 ? -21.672 15.228 12.405 1.00 42.00 93 ASP A C 1
ATOM 686 O O . ASP A 1 93 ? -21.269 14.586 13.385 1.00 42.00 93 ASP A O 1
ATOM 690 N N . ILE A 1 94 ? -21.624 14.726 11.171 1.00 50.22 94 ILE A N 1
ATOM 691 C CA . ILE A 1 94 ? -20.819 13.569 10.846 1.00 50.22 94 ILE A CA 1
ATOM 692 C C . ILE A 1 94 ? -19.412 14.121 10.974 1.00 50.22 94 ILE A C 1
ATOM 694 O O . ILE A 1 94 ? -18.872 14.704 10.036 1.00 50.22 94 ILE A O 1
ATOM 698 N N . LEU A 1 95 ? -18.843 14.000 12.172 1.00 45.19 95 LEU A N 1
ATOM 699 C CA . LEU A 1 95 ? -17.424 14.162 12.421 1.00 45.19 95 LEU A CA 1
ATOM 700 C C . LEU A 1 95 ? -16.726 13.126 11.541 1.00 45.19 95 LEU A C 1
ATOM 702 O O . LEU A 1 95 ? -16.431 12.011 11.970 1.00 45.19 95 LEU A O 1
ATOM 706 N N . SER A 1 96 ? -16.516 13.474 10.272 1.00 56.16 96 SER A N 1
ATOM 707 C CA . SER A 1 96 ? -15.578 12.795 9.402 1.00 56.16 96 SER A CA 1
ATOM 708 C C . SER A 1 96 ? -14.244 12.946 10.104 1.00 56.16 96 SER A C 1
ATOM 710 O O . SER A 1 96 ? -13.653 14.025 10.080 1.00 56.16 96 SER A O 1
ATOM 712 N N . ALA A 1 97 ? -13.832 11.897 10.819 1.00 77.69 97 ALA A N 1
ATOM 713 C CA . ALA A 1 97 ? -12.583 11.891 11.554 1.00 77.69 97 ALA A CA 1
ATOM 714 C C . ALA A 1 97 ? -11.469 12.386 10.627 1.00 77.69 97 ALA A C 1
ATOM 716 O O . ALA A 1 97 ? -11.375 11.952 9.474 1.00 77.69 97 ALA A O 1
ATOM 717 N N . GLU A 1 98 ? -10.673 13.336 11.115 1.00 90.19 98 GLU A N 1
ATOM 718 C CA . GLU A 1 98 ? -9.596 13.916 10.326 1.00 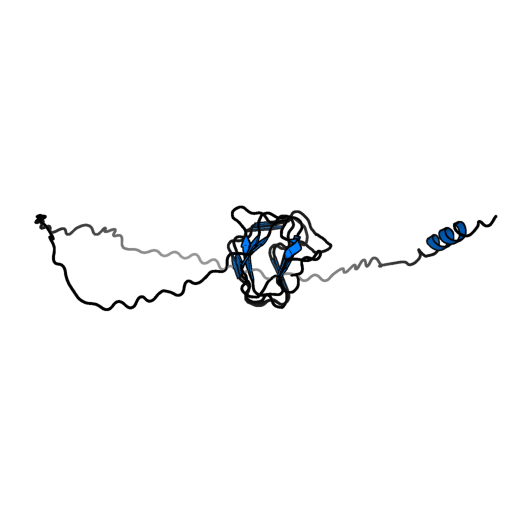90.19 98 GLU A CA 1
ATOM 719 C C . GLU A 1 98 ? -8.663 12.798 9.823 1.00 90.19 98 GLU A C 1
ATOM 721 O O . GLU A 1 98 ? -8.320 11.899 10.603 1.00 90.19 98 GLU A O 1
ATOM 726 N N . PRO A 1 99 ? -8.266 12.803 8.535 1.00 95.25 99 PRO A N 1
ATOM 727 C CA . PRO A 1 99 ? -7.395 11.769 8.002 1.00 95.25 99 PRO A CA 1
ATOM 728 C C . PRO A 1 99 ? -6.070 11.689 8.760 1.00 95.25 99 PRO A C 1
ATOM 730 O O . PRO A 1 99 ? -5.417 12.697 9.027 1.00 95.25 99 PRO A O 1
ATOM 733 N N . ILE A 1 100 ? -5.617 10.468 9.019 1.00 97.50 100 ILE A N 1
ATOM 734 C CA . ILE A 1 100 ? -4.298 10.213 9.590 1.00 97.50 100 ILE A CA 1
ATOM 735 C C . ILE A 1 100 ? -3.250 10.453 8.502 1.00 97.50 100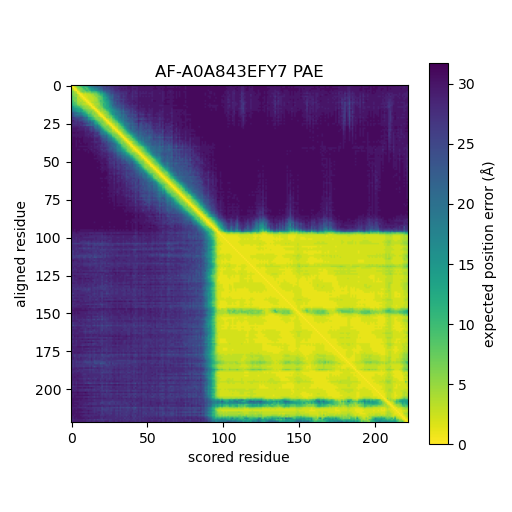 ILE A C 1
ATOM 737 O O . ILE A 1 100 ? -3.217 9.752 7.487 1.00 97.50 100 ILE A O 1
ATOM 741 N N . ILE A 1 101 ? -2.387 11.448 8.704 1.00 97.50 101 ILE A N 1
ATOM 742 C CA . ILE A 1 101 ? -1.380 11.840 7.714 1.00 97.50 101 ILE A CA 1
ATOM 743 C C . ILE A 1 101 ? -0.129 10.965 7.830 1.00 97.50 101 ILE A C 1
ATOM 745 O O . ILE A 1 101 ? 0.558 10.956 8.856 1.00 97.50 101 ILE A O 1
ATOM 749 N N . ILE A 1 102 ? 0.213 10.279 6.740 1.00 98.12 102 ILE A N 1
ATOM 750 C CA . ILE A 1 102 ? 1.422 9.462 6.640 1.00 98.12 102 ILE A CA 1
ATOM 751 C C . ILE A 1 102 ? 2.406 10.092 5.658 1.00 98.12 102 ILE A C 1
ATOM 753 O O . ILE A 1 102 ? 2.118 10.243 4.472 1.00 98.12 102 ILE A O 1
ATOM 757 N N . ASP A 1 103 ? 3.600 10.399 6.150 1.00 97.75 103 ASP A N 1
ATOM 758 C CA . ASP A 1 103 ? 4.774 10.765 5.363 1.00 97.75 103 ASP A CA 1
ATOM 759 C C . ASP A 1 103 ? 6.014 10.014 5.874 1.00 97.75 103 ASP A C 1
ATOM 761 O O . ASP A 1 103 ? 5.928 9.184 6.780 1.00 97.75 103 ASP A O 1
ATOM 765 N N . SER A 1 104 ? 7.186 10.274 5.293 1.00 97.25 104 SER A N 1
ATOM 766 C CA . SER A 1 104 ? 8.434 9.607 5.690 1.00 97.25 104 SER A CA 1
ATOM 767 C C . SER A 1 104 ? 8.764 9.743 7.184 1.00 97.25 104 SER A C 1
ATOM 769 O O . SER A 1 104 ? 9.383 8.840 7.747 1.00 97.25 104 SER A O 1
ATOM 771 N N . SER A 1 105 ? 8.369 10.845 7.828 1.00 97.88 105 SER A N 1
ATOM 772 C CA . SER A 1 105 ? 8.643 11.112 9.244 1.00 97.88 105 SER A CA 1
ATOM 773 C C . SER A 1 105 ? 7.641 10.419 10.171 1.00 97.88 105 SER A C 1
ATOM 775 O O . SER A 1 105 ? 8.032 9.894 11.216 1.00 97.88 105 SER A O 1
ATOM 777 N N . SER A 1 106 ? 6.367 10.347 9.770 1.00 98.06 106 SER A N 1
ATOM 778 C CA . SER A 1 106 ? 5.307 9.724 10.569 1.00 98.06 106 SER A CA 1
ATOM 779 C C . SER A 1 106 ? 5.121 8.232 10.288 1.00 98.06 106 SER A C 1
ATOM 781 O O . SER A 1 106 ? 4.578 7.524 11.131 1.00 98.06 106 SER A O 1
ATOM 783 N N . TYR A 1 107 ? 5.636 7.703 9.172 1.00 98.62 107 TYR A N 1
ATOM 784 C CA . TYR A 1 107 ? 5.477 6.298 8.772 1.00 98.62 107 TYR A CA 1
ATOM 785 C C . TYR A 1 107 ? 5.781 5.312 9.905 1.00 98.62 107 TYR A C 1
ATOM 787 O O . TYR A 1 107 ? 4.983 4.423 10.201 1.00 98.62 107 TYR A O 1
ATOM 795 N N . SER A 1 108 ? 6.914 5.504 10.589 1.00 98.50 108 SER A N 1
ATOM 796 C CA . SER A 1 108 ? 7.361 4.604 11.658 1.00 98.50 108 SER A CA 1
ATOM 797 C C . SER A 1 108 ? 6.471 4.634 12.904 1.00 98.50 108 SER A C 1
ATOM 799 O O . SER A 1 108 ? 6.616 3.777 13.770 1.00 98.50 108 SER A O 1
ATOM 801 N N . GLN A 1 109 ? 5.546 5.584 13.025 1.00 98.56 109 GLN A N 1
ATOM 802 C CA . GLN A 1 109 ? 4.568 5.621 14.112 1.00 98.56 109 GLN A CA 1
ATOM 803 C C . GLN A 1 109 ? 3.449 4.600 13.882 1.00 98.56 109 GLN A C 1
ATOM 805 O O . GLN A 1 109 ? 2.960 4.013 14.843 1.00 98.56 109 GLN A O 1
ATOM 810 N N . TYR A 1 110 ? 3.106 4.327 12.620 1.00 98.75 110 TYR A N 1
ATOM 811 C CA . TYR A 1 110 ? 1.976 3.475 12.241 1.00 98.75 110 TYR A CA 1
ATOM 812 C C . TYR A 1 110 ? 2.402 2.114 11.703 1.00 98.75 110 TYR A C 1
ATOM 814 O O . TYR A 1 110 ? 1.701 1.136 11.945 1.00 98.75 110 TYR A O 1
ATOM 822 N N . PHE A 1 111 ? 3.551 2.038 11.031 1.00 98.69 111 PHE A N 1
ATOM 823 C CA . PHE A 1 111 ? 4.060 0.830 10.389 1.00 98.69 111 PHE A CA 1
ATOM 824 C C . PHE A 1 111 ? 5.408 0.415 10.981 1.00 98.69 111 PHE A C 1
ATOM 826 O O . PHE A 1 111 ? 6.228 1.249 11.378 1.00 98.69 111 PHE A O 1
ATOM 833 N N . ASP A 1 112 ? 5.640 -0.892 11.073 1.00 98.06 112 ASP A N 1
ATOM 834 C CA . ASP A 1 112 ? 6.938 -1.450 11.439 1.00 98.06 112 ASP A CA 1
ATOM 835 C C . ASP A 1 112 ? 7.927 -1.439 10.255 1.00 98.06 112 ASP A C 1
ATOM 837 O O . ASP A 1 112 ? 7.620 -0.997 9.143 1.00 98.06 112 ASP A O 1
ATOM 841 N N . SER A 1 113 ? 9.150 -1.921 10.490 1.00 96.44 113 SER A N 1
ATOM 842 C CA . SER A 1 113 ? 10.199 -1.979 9.463 1.00 96.44 113 SER A CA 1
ATOM 843 C C . SER A 1 113 ? 9.868 -2.906 8.289 1.00 96.44 113 SER A C 1
ATOM 845 O O . SER A 1 113 ? 10.458 -2.759 7.223 1.00 96.44 113 SER A O 1
ATOM 847 N N . ASN A 1 114 ? 8.938 -3.846 8.473 1.00 96.06 114 ASN A N 1
ATOM 848 C CA . ASN A 1 114 ? 8.457 -4.762 7.438 1.00 96.06 114 ASN A CA 1
ATOM 849 C C . ASN A 1 114 ? 7.183 -4.238 6.758 1.00 96.06 114 ASN A C 1
ATOM 851 O O . ASN A 1 114 ? 6.599 -4.925 5.922 1.00 96.06 114 ASN A O 1
ATOM 855 N N . GLY A 1 115 ? 6.721 -3.043 7.135 1.00 98.12 115 GLY A N 1
ATOM 856 C CA . GLY A 1 115 ? 5.513 -2.452 6.589 1.00 98.12 115 GLY A CA 1
ATOM 857 C C . GLY A 1 115 ? 4.215 -2.992 7.163 1.00 98.12 115 GLY A C 1
ATOM 858 O O . GLY A 1 115 ? 3.172 -2.794 6.551 1.00 98.12 115 GLY A O 1
ATOM 859 N N . LYS A 1 116 ? 4.230 -3.674 8.312 1.00 98.56 116 LYS A N 1
ATOM 860 C CA . LYS A 1 116 ? 3.002 -4.108 8.992 1.00 98.56 116 LYS A CA 1
ATOM 861 C C . LYS A 1 116 ? 2.473 -3.012 9.901 1.00 98.56 116 LYS A C 1
ATOM 863 O O . LYS A 1 116 ? 3.254 -2.328 10.560 1.00 98.56 116 LYS A O 1
ATOM 868 N N . ILE A 1 117 ? 1.151 -2.884 9.975 1.00 98.69 117 ILE A N 1
ATOM 869 C CA . ILE A 1 117 ? 0.495 -1.978 10.921 1.00 98.69 117 ILE A CA 1
ATOM 870 C C . ILE A 1 117 ? 0.903 -2.358 12.351 1.00 98.69 117 ILE A C 1
ATOM 872 O O . ILE A 1 117 ? 0.791 -3.510 12.772 1.00 98.69 117 ILE A O 1
ATOM 876 N N . LYS A 1 118 ? 1.375 -1.376 13.114 1.00 98.56 118 LYS A N 1
ATOM 877 C CA . LYS A 1 118 ? 1.679 -1.530 14.534 1.00 98.56 118 LYS A CA 1
ATOM 878 C C . LYS A 1 118 ? 0.388 -1.725 15.328 1.00 98.56 118 LYS A C 1
ATOM 880 O O . LYS A 1 118 ? -0.644 -1.119 15.054 1.00 98.56 118 LYS A O 1
ATOM 885 N N . SER A 1 119 ? 0.439 -2.578 16.346 1.00 96.81 119 SER A N 1
ATOM 886 C CA . SER A 1 119 ? -0.738 -2.862 17.169 1.00 96.81 119 SER A CA 1
ATOM 887 C C . SER A 1 119 ? -1.276 -1.588 17.830 1.00 96.81 119 SER A C 1
ATOM 889 O O . SER A 1 119 ? -0.523 -0.860 18.472 1.00 96.81 119 SER A O 1
ATOM 891 N N . GLY A 1 120 ? -2.583 -1.347 17.696 1.00 95.38 120 GLY A N 1
ATOM 892 C CA . GLY A 1 120 ? -3.286 -0.229 18.332 1.00 95.38 120 GLY A CA 1
ATOM 893 C C . GLY A 1 120 ? -3.115 1.141 17.667 1.00 95.38 120 GLY A C 1
ATOM 894 O O . GLY A 1 120 ? -3.613 2.117 18.218 1.00 95.38 120 GLY A O 1
ATOM 895 N N . THR A 1 121 ? -2.436 1.243 16.518 1.00 97.69 121 THR A N 1
ATOM 896 C CA . THR A 1 121 ? -2.183 2.543 15.863 1.00 97.69 121 THR A CA 1
ATOM 897 C C . THR A 1 121 ? -3.229 2.924 14.820 1.00 97.69 121 THR A C 1
ATOM 899 O O . THR A 1 121 ? -3.501 4.108 14.657 1.00 97.69 121 THR A O 1
ATOM 902 N N . LEU A 1 122 ? -3.821 1.936 14.142 1.00 97.81 122 LEU A N 1
ATOM 903 C CA . LEU A 1 122 ? -4.908 2.098 13.172 1.00 97.81 122 LEU A CA 1
ATOM 904 C C . LEU A 1 122 ? -6.048 1.128 13.505 1.00 97.81 122 LEU A C 1
ATOM 906 O O . LEU A 1 122 ? -5.795 -0.004 13.940 1.00 97.81 122 LEU A O 1
ATOM 910 N N . LYS A 1 123 ? -7.287 1.558 13.268 1.00 97.06 123 LYS A N 1
ATOM 911 C CA . LYS A 1 123 ? -8.523 0.782 13.456 1.00 97.06 123 LYS A CA 1
ATOM 912 C C . LYS A 1 123 ? -9.338 0.710 12.162 1.00 97.06 123 LYS A C 1
ATOM 914 O O . LYS A 1 123 ? -9.129 1.492 11.239 1.00 97.06 123 LYS A O 1
ATOM 919 N N . ASP A 1 124 ? -10.269 -0.239 12.103 1.00 97.69 124 ASP A N 1
ATOM 920 C CA . ASP A 1 124 ? -11.178 -0.365 10.962 1.00 97.69 124 ASP A CA 1
ATOM 921 C C . ASP A 1 124 ? -11.975 0.925 10.741 1.00 97.69 124 ASP A C 1
ATOM 923 O O . ASP A 1 124 ? -12.472 1.543 11.684 1.00 97.69 124 ASP A O 1
ATOM 927 N N . GLY A 1 125 ? -12.121 1.303 9.476 1.00 96.75 125 GLY A N 1
ATOM 928 C CA . GLY A 1 125 ? -12.793 2.521 9.039 1.00 96.75 125 GLY A CA 1
ATOM 929 C C . GLY A 1 125 ? -11.923 3.777 9.078 1.00 96.75 125 GLY A C 1
ATOM 930 O O . GLY A 1 125 ? -12.377 4.814 8.596 1.00 96.75 125 GLY A O 1
ATOM 931 N N . ASP A 1 126 ? -10.691 3.715 9.601 1.00 97.94 126 ASP A N 1
ATOM 932 C CA . ASP A 1 126 ? -9.789 4.866 9.564 1.00 97.94 126 ASP A CA 1
ATOM 933 C C . ASP A 1 126 ? -9.486 5.286 8.120 1.00 97.94 126 ASP A C 1
ATOM 935 O O . ASP A 1 126 ? -9.324 4.460 7.214 1.00 97.94 126 ASP A O 1
ATOM 939 N N . THR A 1 127 ? -9.359 6.599 7.932 1.00 98.19 127 THR A N 1
ATOM 940 C CA . THR A 1 127 ? -8.855 7.181 6.691 1.00 98.19 127 THR A CA 1
ATOM 941 C C . THR A 1 127 ? -7.397 7.558 6.875 1.00 98.19 127 THR A C 1
ATOM 943 O O . THR A 1 127 ? -7.068 8.353 7.755 1.00 98.19 127 THR A O 1
ATOM 946 N N . ILE A 1 128 ? -6.523 7.017 6.029 1.00 98.19 128 ILE A N 1
ATOM 947 C CA . ILE A 1 128 ? -5.122 7.418 5.951 1.00 98.19 128 ILE A CA 1
ATOM 948 C C . ILE A 1 128 ? -4.895 8.247 4.689 1.00 98.19 128 ILE A C 1
ATOM 950 O O . ILE A 1 128 ? -5.337 7.877 3.601 1.00 98.19 128 ILE A O 1
ATOM 954 N N . LYS A 1 129 ? -4.179 9.363 4.831 1.00 98.19 129 LYS A N 1
ATOM 955 C CA . LYS A 1 129 ? -3.740 10.203 3.716 1.00 98.19 129 LYS A CA 1
ATOM 956 C C . LYS A 1 129 ? -2.227 10.116 3.581 1.00 98.19 129 LYS A C 1
ATOM 958 O O . LYS A 1 129 ? -1.490 10.574 4.453 1.00 98.19 129 LYS A O 1
ATOM 963 N N . ILE A 1 130 ? -1.769 9.534 2.479 1.00 98.38 130 ILE A N 1
ATOM 964 C CA . ILE A 1 130 ? -0.354 9.287 2.206 1.00 98.38 130 ILE A CA 1
ATOM 965 C C . ILE A 1 130 ? 0.213 10.441 1.369 1.00 98.38 130 ILE A C 1
ATOM 967 O O . ILE A 1 130 ? -0.224 10.696 0.242 1.00 98.38 130 ILE A O 1
ATOM 971 N N . LYS A 1 131 ? 1.202 11.147 1.920 1.00 98.31 131 LYS A N 1
ATOM 972 C CA . LYS A 1 131 ? 2.007 12.142 1.197 1.00 98.31 131 LYS A CA 1
ATOM 973 C C . LYS A 1 131 ? 3.081 11.459 0.347 1.00 98.31 131 LYS A C 1
ATOM 975 O O . LYS A 1 131 ? 3.285 10.252 0.437 1.00 98.31 131 LYS A O 1
ATOM 980 N N . SER A 1 132 ? 3.805 12.236 -0.460 1.00 98.44 132 SER A N 1
ATOM 981 C CA . SER A 1 132 ? 4.944 11.719 -1.227 1.00 98.44 132 SER A CA 1
ATOM 982 C C . SER A 1 132 ? 5.933 10.988 -0.322 1.00 98.44 132 SER A C 1
ATOM 984 O O . SER A 1 132 ? 6.439 11.547 0.653 1.00 98.44 132 SER A O 1
ATOM 986 N N . ILE A 1 133 ? 6.202 9.732 -0.656 1.00 98.25 133 ILE A N 1
ATOM 987 C CA . ILE A 1 133 ? 7.019 8.822 0.143 1.00 98.25 133 ILE A CA 1
ATOM 988 C C . ILE A 1 133 ? 7.674 7.797 -0.779 1.00 98.25 133 ILE A C 1
ATOM 990 O O . ILE A 1 133 ? 7.134 7.487 -1.844 1.00 98.25 133 ILE A O 1
ATOM 994 N N . SER A 1 134 ? 8.846 7.290 -0.389 1.00 98.12 134 SER A N 1
ATOM 995 C CA . SER A 1 134 ? 9.570 6.291 -1.172 1.00 98.12 134 SER A CA 1
ATOM 996 C C . SER A 1 134 ? 10.003 5.076 -0.368 1.00 98.12 134 SER A C 1
ATOM 998 O O . SER A 1 134 ? 10.256 5.155 0.843 1.00 98.12 134 SER A O 1
ATOM 1000 N N . ASP A 1 135 ? 10.127 3.952 -1.073 1.00 97.69 135 ASP A N 1
ATOM 1001 C CA . ASP A 1 135 ? 10.739 2.720 -0.573 1.00 97.69 135 ASP A CA 1
ATOM 1002 C C . ASP A 1 135 ? 10.054 2.231 0.714 1.00 97.69 135 ASP A C 1
ATOM 1004 O O . ASP A 1 135 ? 10.686 2.009 1.757 1.00 97.69 135 ASP A O 1
ATOM 1008 N N . LYS A 1 136 ? 8.717 2.159 0.667 1.00 98.19 136 LYS A N 1
ATOM 1009 C CA . LYS A 1 136 ? 7.862 1.706 1.774 1.00 98.19 136 LYS A CA 1
ATOM 1010 C C . LYS A 1 136 ? 6.864 0.654 1.322 1.00 98.19 136 LYS A C 1
ATOM 1012 O O . LYS A 1 136 ? 6.355 0.698 0.204 1.00 98.19 136 LYS A O 1
ATOM 1017 N N . ILE A 1 137 ? 6.564 -0.257 2.240 1.00 98.31 137 ILE A N 1
ATOM 1018 C CA . ILE A 1 137 ? 5.545 -1.290 2.077 1.00 98.31 137 ILE A CA 1
ATOM 1019 C C . ILE A 1 137 ? 4.410 -0.971 3.044 1.00 98.31 137 ILE A C 1
ATOM 1021 O O . ILE A 1 137 ? 4.637 -0.837 4.235 1.00 98.31 137 ILE A O 1
ATOM 1025 N N . PHE A 1 138 ? 3.182 -0.903 2.559 1.00 98.62 138 PHE A N 1
ATOM 1026 C CA . PHE A 1 138 ? 1.989 -0.736 3.378 1.00 98.62 138 PHE A CA 1
ATOM 1027 C C . PHE A 1 138 ? 1.230 -2.062 3.396 1.00 98.62 138 PHE A C 1
ATOM 1029 O O . PHE A 1 138 ? 0.458 -2.340 2.486 1.00 98.62 138 PHE A O 1
ATOM 1036 N N . THR A 1 139 ? 1.469 -2.908 4.398 1.00 98.56 139 THR A N 1
ATOM 1037 C CA . THR A 1 139 ? 0.713 -4.152 4.607 1.00 98.56 139 THR A CA 1
ATOM 1038 C C . THR A 1 139 ? -0.498 -3.861 5.482 1.00 98.56 139 THR A C 1
ATOM 1040 O O . THR A 1 139 ? -0.364 -3.607 6.679 1.00 98.56 139 THR A O 1
ATOM 1043 N N . ILE A 1 140 ? -1.673 -3.892 4.864 1.00 98.81 140 ILE A N 1
ATOM 1044 C CA . ILE A 1 140 ? -2.952 -3.488 5.434 1.00 98.81 140 ILE A CA 1
ATOM 1045 C C . ILE A 1 140 ? -3.742 -4.735 5.826 1.00 98.81 140 ILE A C 1
ATOM 1047 O O . ILE A 1 140 ? -4.134 -5.520 4.965 1.00 98.81 140 ILE A O 1
ATOM 1051 N N . ASP A 1 141 ? -3.966 -4.911 7.127 1.00 98.62 141 ASP A N 1
ATOM 1052 C CA . ASP A 1 141 ? -4.683 -6.044 7.734 1.00 98.62 141 ASP A CA 1
ATOM 1053 C C . ASP A 1 141 ? -6.022 -5.636 8.378 1.00 98.62 141 ASP A C 1
ATOM 1055 O O . ASP A 1 141 ? -6.578 -6.372 9.190 1.00 98.62 141 ASP A O 1
ATOM 1059 N N . LYS A 1 142 ? -6.516 -4.444 8.028 1.00 98.44 142 LYS A N 1
ATOM 1060 C CA . LYS A 1 142 ? -7.735 -3.797 8.541 1.00 98.44 142 LYS A CA 1
ATOM 1061 C C . LYS A 1 142 ? -8.466 -3.102 7.404 1.00 98.44 142 LYS A C 1
ATOM 1063 O O . LYS A 1 142 ? -7.826 -2.723 6.422 1.00 98.44 142 LYS A O 1
ATOM 1068 N N . ARG A 1 143 ? -9.778 -2.908 7.519 1.00 98.50 143 ARG A N 1
ATOM 1069 C CA . ARG A 1 143 ? -10.559 -2.201 6.493 1.00 98.50 143 ARG A CA 1
ATOM 1070 C C . ARG A 1 143 ? -10.270 -0.705 6.571 1.00 98.50 143 ARG A C 1
ATOM 1072 O O . ARG A 1 143 ? -10.706 -0.071 7.526 1.00 98.50 143 ARG A O 1
ATOM 1079 N N . LEU A 1 144 ? -9.574 -0.136 5.588 1.00 98.69 144 LEU A N 1
ATOM 1080 C CA . LEU A 1 144 ? -9.161 1.275 5.594 1.00 98.69 144 LEU A CA 1
ATOM 1081 C C . LEU A 1 144 ? -9.650 2.037 4.360 1.00 98.69 144 LEU A C 1
ATOM 1083 O O . LEU A 1 144 ? -9.827 1.462 3.286 1.00 98.69 144 LEU A O 1
ATOM 1087 N N . ASN A 1 1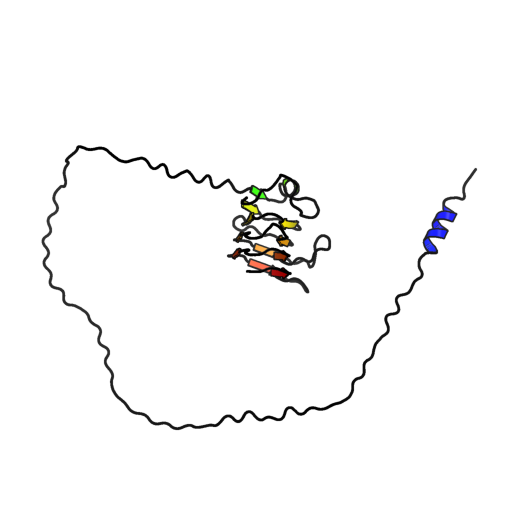45 ? -9.769 3.358 4.502 1.00 98.50 145 ASN A N 1
ATOM 1088 C CA . ASN A 1 145 ? -9.800 4.280 3.369 1.00 98.50 145 ASN A CA 1
ATOM 1089 C C . ASN A 1 145 ? -8.389 4.843 3.168 1.00 98.50 145 ASN A C 1
ATOM 1091 O O . ASN A 1 145 ? -7.819 5.452 4.070 1.00 98.50 145 ASN A O 1
ATOM 1095 N N . ILE A 1 146 ? -7.806 4.631 1.997 1.00 98.62 146 ILE A N 1
ATOM 1096 C CA . ILE A 1 146 ? -6.426 4.981 1.675 1.00 98.62 146 ILE A CA 1
ATOM 1097 C C . ILE A 1 146 ? -6.452 5.977 0.527 1.00 98.62 146 ILE A C 1
ATOM 1099 O O . ILE A 1 146 ? -6.795 5.629 -0.603 1.00 98.62 146 ILE A O 1
ATOM 1103 N N . ILE A 1 147 ? -6.067 7.213 0.821 1.00 97.81 147 ILE A N 1
ATOM 1104 C CA . ILE A 1 147 ? -6.003 8.294 -0.160 1.00 97.81 147 ILE A CA 1
ATOM 1105 C C . ILE A 1 147 ? -4.582 8.837 -0.268 1.00 97.81 147 ILE A C 1
ATOM 1107 O O . ILE A 1 147 ? -3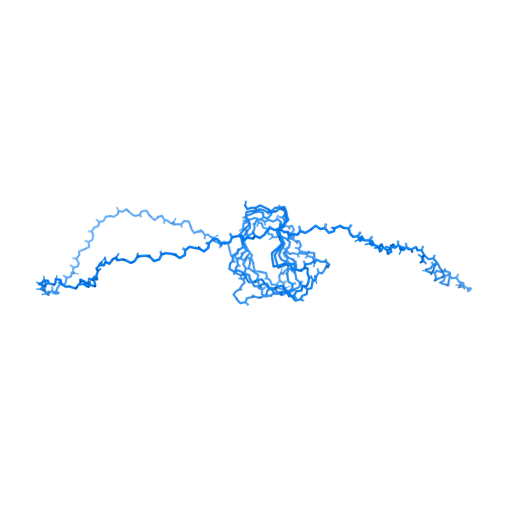.800 8.739 0.681 1.00 97.81 147 ILE A O 1
ATOM 1111 N N . SER A 1 148 ? -4.239 9.441 -1.403 1.00 94.56 148 SER A N 1
ATOM 1112 C CA . SER A 1 148 ? -3.024 10.253 -1.506 1.00 94.56 148 SER A CA 1
ATOM 1113 C C . SER A 1 148 ? -3.329 11.726 -1.252 1.00 94.56 148 SER A C 1
ATOM 1115 O O . SER A 1 148 ? -4.451 12.192 -1.460 1.00 94.56 148 SER A O 1
ATOM 1117 N N . ASP A 1 149 ? -2.327 12.468 -0.787 1.00 91.06 149 ASP A N 1
ATOM 1118 C CA . ASP A 1 149 ? -2.372 13.928 -0.835 1.00 91.06 149 ASP A CA 1
ATOM 1119 C C . ASP A 1 149 ? -2.300 14.431 -2.287 1.00 91.06 149 ASP A C 1
ATOM 1121 O O . ASP A 1 149 ? -1.824 13.717 -3.173 1.00 91.06 149 ASP A O 1
ATOM 1125 N N . ASP A 1 150 ? -2.769 15.651 -2.545 1.00 89.19 150 ASP A N 1
ATOM 1126 C CA . ASP A 1 150 ? -2.801 16.175 -3.914 1.00 89.19 150 ASP A CA 1
ATOM 1127 C C . ASP A 1 150 ? -1.386 16.274 -4.514 1.00 89.19 150 ASP A C 1
ATOM 1129 O O . ASP A 1 150 ? -0.434 16.714 -3.865 1.00 89.19 150 ASP A O 1
ATOM 1133 N N . GLY A 1 151 ? -1.228 15.786 -5.746 1.00 90.19 151 GLY A N 1
ATOM 1134 C CA . GLY A 1 151 ? 0.061 15.688 -6.437 1.00 90.19 151 GLY A CA 1
ATOM 1135 C C . GLY A 1 151 ? 1.091 14.728 -5.814 1.00 90.19 151 GLY A C 1
ATOM 1136 O O . GLY A 1 151 ? 2.199 14.602 -6.353 1.00 90.19 151 GLY A O 1
ATOM 1137 N N . ALA A 1 152 ? 0.767 14.035 -4.717 1.00 97.19 152 ALA A N 1
ATOM 1138 C CA . ALA A 1 152 ? 1.698 13.129 -4.057 1.00 97.19 152 ALA A CA 1
ATOM 1139 C C . ALA A 1 152 ? 2.081 11.950 -4.961 1.00 97.19 152 ALA A C 1
ATOM 1141 O O . ALA A 1 152 ? 1.306 11.487 -5.793 1.00 97.19 152 ALA A O 1
ATOM 1142 N N . THR A 1 153 ? 3.317 11.468 -4.823 1.00 98.31 153 THR A N 1
ATOM 1143 C CA . THR A 1 153 ? 3.803 10.287 -5.552 1.00 98.31 153 THR A CA 1
ATOM 1144 C C . THR A 1 153 ? 4.403 9.280 -4.578 1.00 98.31 153 THR A C 1
ATOM 1146 O O . THR A 1 153 ? 5.334 9.596 -3.836 1.00 98.31 153 THR A O 1
ATOM 1149 N N . LEU A 1 154 ? 3.885 8.055 -4.615 1.00 98.50 154 LEU A N 1
ATOM 1150 C CA . LEU A 1 154 ? 4.403 6.900 -3.892 1.00 98.50 154 LEU A CA 1
ATOM 1151 C C . LEU A 1 154 ? 5.433 6.209 -4.795 1.00 98.50 154 LEU A C 1
ATOM 1153 O O . LEU A 1 154 ? 5.072 5.524 -5.753 1.00 98.50 154 LEU A O 1
ATOM 1157 N N . SER A 1 155 ? 6.719 6.448 -4.536 1.00 97.88 155 SER A N 1
ATOM 1158 C CA . SER A 1 155 ? 7.813 5.994 -5.407 1.00 97.88 155 SER A CA 1
ATOM 1159 C C . SER A 1 155 ? 8.433 4.699 -4.892 1.00 97.88 155 SER A C 1
ATOM 1161 O O . SER A 1 155 ? 8.913 4.660 -3.763 1.00 97.88 155 SER A O 1
ATOM 1163 N N . ASN A 1 156 ? 8.480 3.649 -5.712 1.00 97.19 156 ASN A N 1
ATOM 1164 C CA . ASN A 1 156 ? 8.967 2.329 -5.286 1.00 97.19 156 ASN A CA 1
ATOM 1165 C C . ASN A 1 156 ? 8.254 1.840 -4.016 1.00 97.19 156 ASN A C 1
ATOM 1167 O O . ASN A 1 156 ? 8.877 1.394 -3.054 1.00 97.19 156 ASN A O 1
ATOM 1171 N N . CYS A 1 157 ? 6.932 1.980 -4.004 1.00 97.56 157 CYS A N 1
ATOM 1172 C CA . CYS A 1 157 ? 6.079 1.600 -2.891 1.00 97.56 157 CYS A CA 1
ATOM 1173 C C . CYS A 1 157 ? 5.177 0.432 -3.276 1.00 97.56 157 CYS A C 1
ATOM 1175 O O . CYS A 1 157 ? 4.793 0.270 -4.434 1.00 97.56 157 CYS A O 1
ATOM 1177 N N . LEU A 1 158 ? 4.805 -0.352 -2.270 1.00 97.56 158 LEU A N 1
ATOM 1178 C CA . LEU A 1 158 ? 3.831 -1.428 -2.397 1.00 97.56 158 LEU A CA 1
ATOM 1179 C C . LEU A 1 158 ? 2.712 -1.199 -1.391 1.00 97.56 158 LEU A C 1
ATOM 1181 O O . LEU A 1 158 ? 2.982 -1.097 -0.196 1.00 97.56 158 LEU A O 1
ATOM 1185 N N . ILE A 1 159 ? 1.464 -1.186 -1.851 1.00 98.62 159 ILE A N 1
ATOM 1186 C CA . ILE A 1 159 ? 0.300 -1.319 -0.969 1.00 98.62 159 ILE A CA 1
ATOM 1187 C C . ILE A 1 159 ? -0.200 -2.756 -1.063 1.00 98.62 159 ILE A C 1
ATOM 1189 O O . ILE A 1 159 ? -0.553 -3.233 -2.136 1.00 98.62 159 ILE A O 1
ATOM 1193 N N . ARG A 1 160 ? -0.213 -3.469 0.059 1.00 98.25 160 ARG A N 1
ATOM 1194 C CA . ARG A 1 160 ? -0.589 -4.877 0.153 1.00 98.25 160 ARG A CA 1
ATOM 1195 C C . ARG A 1 160 ? -1.785 -5.026 1.080 1.00 98.25 160 ARG A C 1
ATOM 1197 O O . ARG A 1 160 ? -1.639 -4.962 2.295 1.00 98.25 160 ARG A O 1
ATOM 1204 N N . LEU A 1 161 ? -2.949 -5.267 0.502 1.00 98.69 161 LEU A N 1
ATOM 1205 C CA . LEU A 1 161 ? -4.160 -5.652 1.212 1.00 98.69 161 LEU A CA 1
ATOM 1206 C C . LEU A 1 161 ? -4.080 -7.147 1.533 1.00 98.69 161 LEU A C 1
ATOM 1208 O O . LEU A 1 161 ? -3.929 -7.960 0.621 1.00 98.69 161 LEU A O 1
ATOM 1212 N N . VAL A 1 162 ? -4.132 -7.503 2.818 1.00 98.56 162 VAL A N 1
ATOM 1213 C CA . VAL A 1 162 ? -4.115 -8.898 3.292 1.00 98.56 162 VAL A CA 1
ATOM 1214 C C . VAL A 1 162 ? -5.398 -9.252 4.046 1.00 98.56 162 VAL A C 1
ATOM 1216 O O . VAL A 1 162 ? -6.251 -8.389 4.262 1.00 98.56 162 VAL A O 1
ATOM 1219 N N . LYS A 1 163 ? -5.542 -10.504 4.496 1.00 98.00 163 LYS A N 1
ATOM 1220 C CA . LYS A 1 163 ? -6.637 -10.930 5.381 1.00 98.00 163 LYS A CA 1
ATOM 1221 C C . LYS A 1 163 ? -6.921 -9.902 6.486 1.00 98.00 163 LYS A C 1
ATOM 1223 O O . LYS A 1 163 ? -6.018 -9.520 7.225 1.00 98.00 163 LYS A O 1
ATOM 1228 N N . GLY A 1 164 ? -8.190 -9.506 6.597 1.00 98.00 164 GLY A N 1
ATOM 1229 C CA . GLY A 1 164 ? -8.666 -8.459 7.511 1.00 98.00 164 GLY A CA 1
ATOM 1230 C C . GLY A 1 164 ? -8.898 -7.101 6.839 1.00 98.00 164 GLY A C 1
ATOM 1231 O O . GLY A 1 164 ? -9.586 -6.261 7.404 1.00 98.00 164 GLY A O 1
ATOM 1232 N N . SER A 1 165 ? -8.409 -6.901 5.610 1.00 98.56 165 SER A N 1
ATOM 1233 C CA . SER A 1 165 ? -8.583 -5.642 4.868 1.00 98.56 165 SER A CA 1
ATOM 1234 C C . SER A 1 165 ? -9.791 -5.576 3.938 1.00 98.56 165 SER A C 1
ATOM 1236 O O . SER A 1 165 ? -9.924 -4.583 3.226 1.00 98.56 165 SER A O 1
ATOM 1238 N N . SER A 1 166 ? -10.659 -6.590 3.917 1.00 98.50 166 SER A N 1
ATOM 1239 C CA . SER A 1 166 ? -11.806 -6.616 3.004 1.00 98.50 166 SER A CA 1
ATOM 1240 C C . SER A 1 166 ? -12.674 -5.360 3.134 1.00 98.50 166 SER A C 1
ATOM 1242 O O . SER A 1 166 ? -12.888 -4.851 4.237 1.00 98.50 166 SER A O 1
ATOM 1244 N N . GLY A 1 167 ? -13.180 -4.862 2.008 1.00 98.38 167 GLY A N 1
ATOM 1245 C CA . GLY A 1 167 ? -13.958 -3.626 1.959 1.00 98.38 167 GLY A CA 1
ATOM 1246 C C . GLY A 1 167 ? -13.123 -2.343 2.017 1.00 98.38 167 GLY A C 1
ATOM 1247 O O . GLY A 1 167 ? -13.684 -1.283 2.297 1.00 98.38 167 GLY A O 1
ATOM 1248 N N . SER A 1 168 ? -11.799 -2.408 1.828 1.00 98.75 168 SER A N 1
ATOM 1249 C CA . SER A 1 168 ? -10.953 -1.208 1.802 1.00 98.75 168 SER A CA 1
ATOM 1250 C C . SER A 1 168 ? -11.149 -0.411 0.516 1.00 98.75 168 SER A C 1
ATOM 1252 O O . SER A 1 168 ? -11.434 -0.955 -0.555 1.00 98.75 168 SER A O 1
ATOM 1254 N N . VAL A 1 169 ? -10.935 0.897 0.611 1.00 98.69 169 VAL A N 1
ATOM 1255 C CA . VAL A 1 169 ? -11.024 1.824 -0.519 1.00 98.69 169 VAL A CA 1
ATOM 1256 C C . VAL A 1 169 ? -9.666 2.464 -0.745 1.00 98.69 169 VAL A C 1
ATOM 1258 O O . VAL A 1 169 ? -9.093 3.039 0.172 1.00 98.69 169 VAL A O 1
ATOM 1261 N N . LEU A 1 170 ? -9.149 2.366 -1.963 1.00 98.69 170 LEU A N 1
ATOM 1262 C CA . LEU A 1 170 ? -7.906 2.985 -2.408 1.00 98.69 170 LEU A CA 1
ATOM 1263 C C . LEU A 1 170 ? -8.248 3.995 -3.501 1.00 98.69 170 LEU A C 1
ATOM 1265 O O . LEU A 1 170 ? -8.786 3.631 -4.550 1.00 98.69 170 LEU A O 1
ATOM 1269 N N . GLU A 1 171 ? -7.956 5.268 -3.259 1.00 97.88 171 GLU A N 1
ATOM 1270 C CA . GLU A 1 171 ? -8.402 6.355 -4.125 1.00 97.88 171 GLU A CA 1
ATOM 1271 C C . GLU A 1 171 ? -7.323 7.424 -4.330 1.00 97.88 171 GLU A C 1
ATOM 1273 O O . GLU A 1 171 ? -6.554 7.747 -3.426 1.00 97.88 171 GLU A O 1
ATOM 1278 N N . ASN A 1 172 ? -7.276 7.990 -5.540 1.00 97.75 172 ASN A N 1
ATOM 1279 C CA . ASN A 1 172 ? -6.384 9.095 -5.905 1.00 97.75 172 ASN A CA 1
ATOM 1280 C C . ASN A 1 172 ? -4.896 8.778 -5.679 1.00 97.75 172 ASN A C 1
ATOM 1282 O O . ASN A 1 172 ? -4.109 9.654 -5.327 1.00 97.75 172 ASN A O 1
ATOM 1286 N N . LEU A 1 173 ? -4.496 7.515 -5.859 1.00 98.31 173 LEU A N 1
ATOM 1287 C CA . LEU A 1 173 ? -3.116 7.086 -5.659 1.00 98.31 173 LEU A CA 1
ATOM 1288 C C . LEU A 1 173 ? -2.298 7.267 -6.933 1.00 98.31 173 LEU A C 1
ATOM 1290 O O . LEU A 1 173 ? -2.706 6.840 -8.011 1.00 98.31 173 LEU A O 1
ATOM 1294 N N . LYS A 1 174 ? -1.089 7.809 -6.797 1.00 98.31 174 LYS A N 1
ATOM 1295 C CA . LYS A 1 174 ? -0.079 7.795 -7.857 1.00 98.31 174 LYS A CA 1
ATOM 1296 C C . LYS A 1 174 ? 1.121 6.976 -7.403 1.00 98.31 174 LYS A C 1
ATOM 1298 O O . LYS A 1 174 ? 1.938 7.449 -6.615 1.00 98.31 174 LYS A O 1
ATOM 1303 N N . ILE A 1 175 ? 1.223 5.752 -7.913 1.00 98.12 175 ILE A N 1
ATOM 1304 C CA . ILE A 1 175 ? 2.306 4.816 -7.600 1.00 98.12 175 ILE A CA 1
ATOM 1305 C C . ILE A 1 175 ? 3.228 4.707 -8.810 1.00 98.12 175 ILE A C 1
ATOM 1307 O O . ILE A 1 175 ? 2.777 4.420 -9.920 1.00 98.12 175 ILE A O 1
ATOM 1311 N N . VAL A 1 176 ? 4.522 4.940 -8.597 1.00 97.38 176 VAL A N 1
ATOM 1312 C CA . VAL A 1 176 ? 5.547 4.865 -9.643 1.00 97.38 176 VAL A CA 1
ATOM 1313 C C . VAL A 1 176 ? 6.685 3.981 -9.155 1.00 97.38 176 VAL A C 1
ATOM 1315 O O . VAL A 1 176 ? 7.496 4.396 -8.330 1.00 97.38 176 VAL A O 1
ATOM 1318 N N . ASN A 1 177 ? 6.755 2.762 -9.680 1.00 96.44 177 ASN A N 1
ATOM 1319 C CA . ASN A 1 177 ? 7.766 1.780 -9.308 1.00 96.44 177 ASN A CA 1
ATOM 1320 C C . ASN A 1 177 ? 8.744 1.572 -10.467 1.00 96.44 177 ASN A C 1
ATOM 1322 O O . ASN A 1 177 ? 8.398 1.037 -11.523 1.00 96.44 177 ASN A O 1
ATOM 1326 N N . THR A 1 178 ? 9.987 1.991 -10.243 1.00 95.00 178 THR A N 1
ATOM 1327 C CA . THR A 1 178 ? 11.129 1.782 -11.142 1.00 95.00 178 THR A CA 1
ATOM 1328 C C . THR A 1 178 ? 12.028 0.639 -10.680 1.00 95.00 178 THR A C 1
ATOM 1330 O O . THR A 1 178 ? 12.852 0.166 -11.456 1.00 95.00 178 THR A O 1
ATOM 1333 N N . ASN A 1 179 ? 11.889 0.204 -9.426 1.00 93.81 179 ASN A N 1
ATOM 1334 C CA . ASN A 1 179 ? 12.632 -0.911 -8.847 1.00 93.81 179 ASN A CA 1
ATOM 1335 C C . ASN A 1 179 ? 11.809 -2.206 -8.921 1.00 93.81 179 ASN A C 1
ATOM 1337 O O . ASN A 1 179 ? 10.594 -2.183 -8.739 1.00 93.81 179 ASN A O 1
ATOM 1341 N N . GLU A 1 180 ? 12.476 -3.349 -9.123 1.00 93.19 180 GLU A N 1
ATOM 1342 C CA . GLU A 1 180 ? 11.833 -4.678 -9.067 1.00 93.19 180 GLU A CA 1
ATOM 1343 C C . GLU A 1 180 ? 11.371 -5.015 -7.645 1.00 93.19 180 GLU A C 1
ATOM 1345 O O . GLU A 1 180 ? 10.293 -5.580 -7.453 1.00 93.19 180 GLU A O 1
ATOM 1350 N N . LYS A 1 181 ? 12.192 -4.678 -6.640 1.00 93.38 181 LYS A N 1
ATOM 1351 C CA . LYS A 1 181 ? 11.978 -5.066 -5.244 1.00 93.38 181 LYS A CA 1
ATOM 1352 C C . LYS A 1 181 ? 12.403 -3.997 -4.252 1.00 93.38 181 LYS A C 1
ATOM 1354 O O . LYS A 1 181 ? 13.344 -3.249 -4.509 1.00 93.38 181 LYS A O 1
ATOM 1359 N N . ILE A 1 182 ? 11.795 -4.052 -3.070 1.00 92.94 182 ILE A N 1
ATOM 1360 C CA . ILE A 1 182 ? 12.327 -3.493 -1.818 1.00 92.94 182 ILE A CA 1
ATOM 1361 C C . ILE A 1 182 ? 12.214 -4.558 -0.730 1.00 92.94 182 ILE A C 1
ATOM 1363 O O . ILE A 1 182 ? 11.235 -5.290 -0.694 1.00 92.94 182 ILE A O 1
ATOM 1367 N N . ASN A 1 183 ? 13.215 -4.687 0.143 1.00 90.06 183 ASN A N 1
ATOM 1368 C CA . ASN A 1 183 ? 13.203 -5.656 1.252 1.00 90.06 183 ASN A CA 1
ATOM 1369 C C . ASN A 1 183 ? 12.852 -7.107 0.843 1.00 90.06 183 ASN A C 1
ATOM 1371 O O . ASN A 1 183 ? 12.240 -7.840 1.609 1.00 90.06 183 ASN A O 1
ATOM 1375 N N . ASN A 1 184 ? 13.274 -7.530 -0.356 1.00 90.88 184 ASN A N 1
ATOM 1376 C CA . ASN A 1 184 ? 12.935 -8.808 -1.009 1.00 90.88 184 ASN A CA 1
ATOM 1377 C C . ASN A 1 184 ? 11.479 -8.971 -1.486 1.00 90.88 184 ASN A C 1
ATOM 1379 O O . ASN A 1 184 ? 11.175 -9.983 -2.120 1.00 90.88 184 ASN A O 1
ATOM 1383 N N . ASP A 1 185 ? 10.610 -7.986 -1.281 1.00 92.25 185 ASP A N 1
ATOM 1384 C CA . ASP A 1 185 ? 9.250 -7.964 -1.810 1.00 92.25 185 ASP A CA 1
ATOM 1385 C C . ASP A 1 185 ? 9.220 -7.390 -3.228 1.00 92.25 185 ASP A C 1
ATOM 1387 O O . ASP A 1 185 ? 9.755 -6.312 -3.484 1.00 92.25 185 ASP A O 1
ATOM 1391 N N . TYR A 1 186 ? 8.561 -8.102 -4.144 1.00 92.94 186 TYR A N 1
ATOM 1392 C CA . TYR A 1 186 ? 8.268 -7.605 -5.488 1.00 92.94 186 TYR A CA 1
ATOM 1393 C C . TYR A 1 186 ? 7.326 -6.402 -5.431 1.00 92.94 186 TYR A C 1
ATOM 1395 O O . TYR A 1 186 ? 6.274 -6.452 -4.791 1.00 92.94 186 TYR A O 1
ATOM 1403 N N . LEU A 1 187 ? 7.698 -5.333 -6.131 1.00 93.75 187 LEU A N 1
ATOM 1404 C CA . LEU A 1 187 ? 6.962 -4.075 -6.172 1.00 93.75 187 LEU A CA 1
ATOM 1405 C C . LEU A 1 187 ? 5.849 -4.094 -7.224 1.00 93.75 187 LEU A C 1
ATOM 1407 O O . LEU A 1 187 ? 5.876 -3.345 -8.207 1.00 93.75 187 LEU A O 1
ATOM 1411 N N . SER A 1 188 ? 4.827 -4.917 -6.994 1.00 90.50 188 SER A N 1
ATOM 1412 C CA . SER A 1 188 ? 3.518 -4.612 -7.572 1.00 90.50 188 SER A CA 1
ATOM 1413 C C . SER A 1 188 ? 3.011 -3.295 -6.980 1.00 90.50 188 SER A C 1
ATOM 1415 O O . SER A 1 188 ? 3.296 -2.981 -5.826 1.00 90.50 188 SER A O 1
ATOM 1417 N N . GLY A 1 189 ? 2.311 -2.477 -7.767 1.00 95.50 189 GLY A N 1
ATOM 1418 C CA . GLY A 1 189 ? 1.800 -1.208 -7.239 1.00 95.50 189 GLY A CA 1
ATOM 1419 C C . GLY A 1 189 ? 0.829 -1.460 -6.084 1.00 95.50 189 GLY A C 1
ATOM 1420 O O . GLY A 1 189 ? 1.020 -0.969 -4.969 1.00 95.50 189 GLY A O 1
ATOM 1421 N N . ILE A 1 190 ? -0.168 -2.308 -6.343 1.00 98.00 190 ILE A N 1
ATOM 1422 C CA . ILE A 1 190 ? -1.126 -2.792 -5.349 1.00 98.00 190 ILE A CA 1
ATOM 1423 C C . ILE A 1 190 ? -1.193 -4.324 -5.403 1.00 98.00 190 ILE A C 1
ATOM 1425 O O . ILE A 1 190 ? -1.291 -4.924 -6.471 1.00 98.00 190 ILE A O 1
ATOM 1429 N N . SER A 1 191 ? -1.166 -4.972 -4.241 1.00 97.19 191 SER A N 1
ATOM 1430 C CA . SER A 1 191 ? -1.429 -6.404 -4.076 1.00 97.19 191 SER A CA 1
ATOM 1431 C C . SER A 1 191 ? -2.669 -6.624 -3.225 1.00 97.19 191 SER A C 1
ATOM 1433 O O . SER A 1 191 ? -2.787 -6.016 -2.166 1.00 97.19 191 SER A O 1
ATOM 1435 N N . ILE A 1 192 ? -3.538 -7.541 -3.636 1.00 97.94 192 ILE A N 1
ATOM 1436 C CA . ILE A 1 192 ? -4.705 -7.986 -2.872 1.00 97.94 192 ILE A CA 1
ATOM 1437 C C . ILE A 1 192 ? -4.575 -9.490 -2.640 1.00 97.94 192 ILE A C 1
ATOM 1439 O O . ILE A 1 192 ? -4.527 -10.264 -3.596 1.00 97.94 192 ILE A O 1
ATOM 1443 N N . ILE A 1 193 ? -4.461 -9.898 -1.378 1.00 97.44 193 ILE A N 1
ATOM 1444 C CA . ILE A 1 193 ? -4.178 -11.277 -0.971 1.00 97.44 193 ILE A CA 1
ATOM 1445 C C . ILE A 1 193 ? -5.158 -11.675 0.133 1.00 97.44 193 ILE A C 1
ATOM 1447 O O . ILE A 1 193 ? -5.145 -11.070 1.200 1.00 97.44 193 ILE A O 1
ATOM 1451 N N . ASP A 1 194 ? -5.998 -12.683 -0.098 1.00 97.69 194 ASP A N 1
ATOM 1452 C CA . ASP A 1 194 ? -7.007 -13.140 0.879 1.00 97.69 194 ASP A CA 1
ATOM 1453 C C . ASP A 1 194 ? -7.899 -11.990 1.412 1.00 97.69 194 ASP A C 1
ATOM 1455 O O . ASP A 1 194 ? -8.217 -11.913 2.603 1.00 97.69 194 ASP A O 1
ATOM 1459 N N . SER A 1 195 ? -8.254 -11.053 0.529 1.00 97.56 195 SER A N 1
ATOM 1460 C CA . SER A 1 195 ? -9.051 -9.859 0.824 1.00 97.56 195 SER A CA 1
ATOM 1461 C C . SER A 1 195 ? -10.027 -9.599 -0.322 1.00 97.56 195 SER A C 1
ATOM 1463 O O . SER A 1 195 ? -9.670 -9.765 -1.491 1.00 97.56 195 SER A O 1
ATOM 1465 N N . SER A 1 196 ? -11.250 -9.196 0.010 1.00 97.06 196 SER A N 1
ATOM 1466 C CA . SER A 1 196 ? -12.378 -9.113 -0.930 1.00 97.06 196 SER A CA 1
ATOM 1467 C C . SER A 1 196 ? -13.088 -7.765 -0.857 1.00 97.06 196 SER A C 1
ATOM 1469 O O . SER A 1 196 ? -12.868 -7.005 0.085 1.00 97.06 196 SER A O 1
ATOM 1471 N N . GLU A 1 197 ? -13.940 -7.467 -1.842 1.00 97.06 197 GLU A N 1
ATOM 1472 C CA . GLU A 1 197 ? -14.807 -6.273 -1.859 1.00 97.06 197 GLU A CA 1
ATOM 1473 C C . GLU A 1 197 ? -14.026 -4.941 -1.787 1.00 97.06 197 GLU A C 1
ATOM 1475 O O . GLU A 1 197 ? -14.512 -3.923 -1.296 1.00 97.06 197 GLU A O 1
ATOM 1480 N N . ASN A 1 198 ? -12.775 -4.929 -2.258 1.00 98.06 198 ASN A N 1
ATOM 1481 C CA . ASN A 1 198 ? -11.936 -3.733 -2.246 1.00 98.06 198 ASN A CA 1
ATOM 1482 C C . ASN A 1 198 ? -12.206 -2.863 -3.474 1.00 98.06 198 ASN A C 1
ATOM 1484 O O . ASN A 1 198 ? -12.292 -3.359 -4.597 1.00 98.06 198 ASN A O 1
ATOM 1488 N N . THR A 1 199 ? -12.259 -1.547 -3.281 1.00 98.06 199 THR A N 1
ATOM 1489 C CA . THR A 1 199 ? -12.415 -0.592 -4.384 1.00 98.06 199 THR A CA 1
ATOM 1490 C C . THR A 1 199 ? -11.104 0.125 -4.650 1.00 98.06 199 THR A C 1
ATOM 1492 O O . THR A 1 199 ? -10.562 0.764 -3.755 1.00 98.06 199 THR A O 1
ATOM 1495 N N . ILE A 1 200 ? -10.619 0.076 -5.891 1.00 98.00 200 ILE A N 1
ATOM 1496 C CA . ILE A 1 200 ? -9.498 0.898 -6.360 1.00 98.00 200 ILE A CA 1
ATOM 1497 C C . ILE A 1 200 ? -10.039 1.831 -7.438 1.00 98.00 200 ILE A C 1
ATOM 1499 O O . ILE A 1 200 ? -10.557 1.362 -8.450 1.00 98.00 200 ILE A O 1
ATOM 1503 N N . ARG A 1 201 ? -9.931 3.145 -7.238 1.00 97.50 201 ARG A N 1
ATOM 1504 C CA . ARG A 1 201 ? -10.418 4.139 -8.207 1.00 97.50 201 ARG A CA 1
ATOM 1505 C C . ARG A 1 201 ? -9.487 5.334 -8.328 1.00 97.50 201 ARG A C 1
ATOM 1507 O O . ARG A 1 201 ? -8.677 5.600 -7.442 1.00 97.50 201 ARG A O 1
ATOM 1514 N N . ASN A 1 202 ? -9.592 6.029 -9.457 1.00 97.06 202 ASN A N 1
ATOM 1515 C CA . ASN A 1 202 ? -8.877 7.276 -9.744 1.00 97.06 202 ASN A CA 1
ATOM 1516 C C . ASN A 1 202 ? -7.364 7.194 -9.477 1.00 97.06 202 ASN A C 1
ATOM 1518 O O . ASN A 1 202 ? -6.753 8.147 -9.009 1.00 97.06 202 ASN A O 1
ATOM 1522 N N . SER A 1 203 ? -6.763 6.030 -9.724 1.00 97.38 203 SER A N 1
ATOM 1523 C CA . SER A 1 203 ? -5.371 5.762 -9.370 1.00 97.38 203 SER A CA 1
ATOM 1524 C C . SER A 1 203 ? -4.528 5.520 -10.616 1.00 97.38 203 SER A C 1
ATOM 1526 O O . SER A 1 203 ? -4.952 4.839 -11.548 1.00 97.38 203 SER A O 1
ATOM 1528 N N . ILE A 1 204 ? -3.317 6.069 -10.620 1.00 97.00 204 ILE A N 1
ATOM 1529 C CA . ILE A 1 204 ? -2.315 5.891 -11.668 1.00 97.00 204 ILE A CA 1
ATOM 1530 C C . ILE A 1 204 ? -1.221 4.994 -11.103 1.00 97.00 204 ILE A C 1
ATOM 1532 O O . ILE A 1 204 ? -0.539 5.361 -10.147 1.00 97.00 204 ILE A O 1
ATOM 1536 N N . ILE A 1 205 ? -1.037 3.824 -11.707 1.00 97.12 205 ILE A N 1
ATOM 1537 C CA . ILE A 1 205 ? -0.033 2.853 -11.275 1.00 97.12 205 ILE A CA 1
ATOM 1538 C C . ILE A 1 205 ? 0.889 2.560 -12.450 1.00 97.12 205 ILE A C 1
ATOM 1540 O O . ILE A 1 205 ? 0.476 1.956 -13.438 1.00 97.12 205 ILE A O 1
ATOM 1544 N N . ASN A 1 206 ? 2.141 2.989 -12.330 1.00 95.88 206 ASN A N 1
ATOM 1545 C CA . ASN A 1 206 ? 3.182 2.740 -13.315 1.00 95.88 206 ASN A CA 1
ATOM 1546 C C . ASN A 1 206 ? 4.232 1.793 -12.724 1.00 95.88 206 ASN A C 1
ATOM 1548 O O . ASN A 1 206 ? 4.867 2.113 -11.718 1.00 95.88 206 ASN A O 1
ATOM 1552 N N . VAL A 1 207 ? 4.394 0.628 -13.349 1.00 92.69 207 VAL A N 1
ATOM 1553 C CA . VAL A 1 207 ? 5.393 -0.383 -12.993 1.00 92.69 207 VAL A CA 1
ATOM 1554 C C . VAL A 1 207 ? 6.276 -0.641 -14.215 1.00 92.69 207 VAL A C 1
ATOM 1556 O O . VAL A 1 207 ? 5.815 -1.159 -15.227 1.00 92.69 207 VAL A O 1
ATOM 1559 N N . SER A 1 208 ? 7.550 -0.260 -14.142 1.00 78.19 208 SER A N 1
ATOM 1560 C CA . SER A 1 208 ? 8.432 -0.216 -15.325 1.00 78.19 208 SER A CA 1
ATOM 1561 C C . SER A 1 208 ? 9.401 -1.399 -15.434 1.00 78.19 208 SER A C 1
ATOM 1563 O O . SER A 1 208 ? 10.407 -1.311 -16.136 1.00 78.19 208 SER A O 1
ATOM 1565 N N . VAL A 1 209 ? 9.150 -2.500 -14.720 1.00 77.12 209 VAL A N 1
ATOM 1566 C CA . VAL A 1 209 ? 10.129 -3.584 -14.530 1.00 77.12 209 VAL A CA 1
ATOM 1567 C C . VAL A 1 209 ? 9.527 -4.978 -14.693 1.00 77.12 209 VAL A C 1
ATOM 1569 O O . VAL A 1 209 ? 8.348 -5.218 -14.431 1.00 77.12 209 VAL A O 1
ATOM 1572 N N . HIS A 1 210 ? 10.368 -5.915 -15.135 1.00 71.38 210 HIS A N 1
ATOM 1573 C CA . HIS A 1 210 ? 10.002 -7.307 -15.387 1.00 71.38 210 HIS A CA 1
ATOM 1574 C C . HIS A 1 210 ? 9.444 -7.968 -14.111 1.00 71.38 210 HIS A C 1
ATOM 1576 O O . HIS A 1 210 ? 10.025 -7.814 -13.041 1.00 71.38 210 HIS A O 1
ATOM 1582 N N . LYS A 1 211 ? 8.351 -8.738 -14.230 1.00 72.94 211 LYS A N 1
ATOM 1583 C CA . LYS A 1 211 ? 7.653 -9.440 -13.123 1.00 72.94 211 LYS A CA 1
ATOM 1584 C C . LYS A 1 211 ? 6.901 -8.554 -12.117 1.00 72.94 211 LYS A C 1
ATOM 1586 O O . LYS A 1 211 ? 6.383 -9.088 -11.137 1.00 72.94 211 LYS A O 1
ATOM 1591 N N . CYS A 1 212 ? 6.782 -7.248 -12.357 1.00 81.19 212 CYS A N 1
ATOM 1592 C CA . CYS A 1 212 ? 5.886 -6.391 -11.583 1.00 81.19 212 CYS A CA 1
ATOM 1593 C C . CYS A 1 212 ? 4.556 -6.188 -12.311 1.00 81.19 212 CYS A C 1
ATOM 1595 O O . CYS A 1 212 ? 4.511 -5.974 -13.520 1.00 81.19 212 CYS A O 1
ATOM 1597 N N . PHE A 1 213 ? 3.468 -6.231 -11.547 1.00 91.94 213 PHE A N 1
ATOM 1598 C CA . PHE A 1 213 ? 2.113 -5.968 -12.026 1.00 91.94 213 PHE A CA 1
ATOM 1599 C C . PHE A 1 213 ? 1.592 -4.689 -11.380 1.00 91.94 213 PHE A C 1
ATOM 1601 O O . PHE A 1 213 ? 1.890 -4.419 -10.216 1.00 91.94 213 PHE A O 1
ATOM 1608 N N . ALA A 1 214 ? 0.799 -3.903 -12.110 1.00 95.00 214 ALA A N 1
ATOM 1609 C CA . ALA A 1 214 ? 0.168 -2.718 -11.533 1.00 95.00 214 ALA A CA 1
ATOM 1610 C C . ALA A 1 214 ? -0.727 -3.119 -10.349 1.00 95.00 214 ALA A C 1
ATOM 1612 O O . ALA A 1 214 ? -0.571 -2.606 -9.241 1.00 95.00 214 ALA A O 1
ATOM 1613 N N . ILE A 1 215 ? -1.593 -4.108 -10.577 1.00 96.00 215 ILE A N 1
ATOM 1614 C CA . ILE A 1 215 ? -2.434 -4.733 -9.559 1.00 96.00 215 ILE A CA 1
ATOM 1615 C C . ILE A 1 215 ? -2.230 -6.247 -9.641 1.00 96.00 215 ILE A C 1
ATOM 1617 O O . ILE A 1 215 ? -2.312 -6.828 -10.722 1.00 96.00 215 ILE A O 1
ATOM 1621 N N . MET A 1 216 ? -1.962 -6.881 -8.503 1.00 93.69 216 MET A N 1
ATOM 1622 C CA . MET A 1 216 ? -1.884 -8.335 -8.360 1.00 93.69 216 MET A CA 1
ATOM 1623 C C . MET A 1 216 ? -2.983 -8.809 -7.412 1.00 93.69 216 MET A C 1
ATOM 1625 O O . MET A 1 216 ? -3.162 -8.232 -6.342 1.00 93.69 216 MET A O 1
ATOM 1629 N N . MET A 1 217 ? -3.685 -9.880 -7.776 1.00 94.00 217 MET A N 1
ATOM 1630 C CA . MET A 1 217 ? -4.744 -10.472 -6.958 1.00 94.00 217 MET A CA 1
ATOM 1631 C C . MET A 1 217 ? -4.475 -11.963 -6.741 1.00 94.00 217 MET A C 1
ATOM 1633 O O . MET A 1 217 ? -4.176 -12.681 -7.692 1.00 94.00 217 MET A O 1
ATOM 1637 N N . SER A 1 218 ? -4.582 -12.424 -5.495 1.00 93.88 218 SER A N 1
ATOM 1638 C CA . SER A 1 218 ? -4.449 -13.831 -5.103 1.00 93.88 218 SER A CA 1
ATOM 1639 C C . SER A 1 218 ? -5.502 -14.154 -4.053 1.00 93.88 218 SER A C 1
ATOM 1641 O O . SER A 1 218 ? -5.541 -13.500 -3.014 1.00 93.88 218 SER A O 1
ATOM 1643 N N . ASN A 1 219 ? -6.353 -15.153 -4.307 1.00 89.94 219 ASN A N 1
ATOM 1644 C CA . ASN A 1 219 ? -7.487 -15.497 -3.433 1.00 89.94 219 ASN A CA 1
ATOM 1645 C C . ASN A 1 219 ? -8.362 -14.280 -3.060 1.00 89.94 219 ASN A C 1
ATOM 1647 O O . ASN A 1 219 ? -8.861 -14.177 -1.942 1.00 89.94 219 ASN A O 1
ATOM 1651 N N . ALA A 1 220 ? -8.500 -13.333 -3.986 1.00 77.62 220 ALA A N 1
ATOM 1652 C CA . ALA A 1 220 ? -9.357 -12.167 -3.835 1.00 77.62 220 ALA A CA 1
ATOM 1653 C C . ALA A 1 220 ? -10.686 -12.418 -4.558 1.00 77.62 220 ALA A C 1
ATOM 1655 O O . ALA A 1 220 ? -10.699 -13.059 -5.613 1.00 77.62 220 ALA A O 1
ATOM 1656 N N . SER A 1 221 ? -11.788 -11.902 -4.015 1.00 76.31 221 SER A N 1
ATOM 1657 C CA . SER A 1 221 ? -13.097 -11.919 -4.677 1.00 76.31 221 SER A CA 1
ATOM 1658 C C . SER A 1 221 ? -13.685 -10.513 -4.771 1.00 76.31 221 SER A C 1
ATOM 1660 O O . SER A 1 221 ? -13.353 -9.642 -3.961 1.00 76.31 221 SER A O 1
ATOM 1662 N N . TYR A 1 222 ? -14.533 -10.312 -5.782 1.00 64.06 222 TYR A N 1
ATOM 1663 C CA . TYR A 1 222 ? -15.374 -9.121 -5.899 1.00 64.06 222 TYR A CA 1
ATOM 1664 C C . TYR A 1 222 ? -16.435 -9.114 -4.804 1.00 64.06 222 TYR A C 1
ATOM 1666 O O . TYR A 1 222 ? -16.946 -10.218 -4.497 1.00 64.06 222 TYR A O 1
#

Radius of gyration: 35.66 Å; Cα contacts (8 Å, |Δi|>4): 334; chains: 1; bounding box: 102×83×81 Å

Foldseek 3Di:
DDDDDVVVVVVVVPPPPDDDDDDDDPPPDDDDDDDDPDDDPDDDDDDDDDDDDDDDDDDDDDDDDDDDDDDDDDDDDDDDDDDDDDPPPPPPPPPPDDAAEDEPVCQVVQAPPQQEGDPPRDAAAGEHEYAAYELHEHEDQAQYEYHYDPPGEYEQYEYEDEHHHAQHEAEHYHYAYPDQDHPPDGDQNYEYYCYENYHYPNYHFHHDDPPHHVYHYYNYYD

Mean predicted aligned error: 19.22 Å